Protein AF-R7SUS3-F1 (afdb_monomer)

Radius of gyration: 27.42 Å; Cα contacts (8 Å, |Δi|>4): 234; chains: 1; bounding box: 58×42×83 Å

pLDDT: mean 83.66, std 13.25, range [34.41, 97.25]

Solvent-accessible surface area (backbone atoms only — not comparable to full-atom values): 14579 Å² total; per-residue (Å²): 67,38,36,16,91,95,43,79,45,84,76,70,64,67,70,45,34,75,80,28,69,68,49,34,54,63,71,68,53,85,74,70,91,80,59,56,99,85,56,74,67,75,45,80,49,92,56,58,54,69,58,53,52,49,51,53,50,53,52,52,53,49,52,52,50,54,49,54,52,50,54,50,48,46,68,77,23,32,83,47,58,71,59,45,56,52,48,69,74,72,62,80,65,86,87,66,82,67,65,67,55,30,52,55,48,38,63,46,26,77,75,43,103,40,63,72,38,40,53,40,22,43,46,57,44,37,62,48,58,72,75,56,53,65,71,74,61,53,52,73,67,58,46,47,26,31,56,54,22,31,55,53,38,22,51,51,42,49,55,42,50,53,62,44,33,46,70,67,63,38,96,72,45,74,78,92,50,85,79,37,56,47,56,46,23,46,48,52,46,54,31,65,78,36,94,87,37,68,65,79,64,46,50,55,73,88,66,54,73,59,57,55,33,46,79,71,70,47,79,60,48,74,47,35,45,54,47,37,52,48,43,46,52,56,47,51,48,58,51,54,75,42,36,42,64,58,39,69,65,61,74,85,127

Sequence (253 aa):
MFVAEDTEFRVYKVPLSKHSAVFKDMFSLPQPAAASADEPPVVYLTERPKCFRYLLRQLISLEQLVRQVADYLASQYPTTYEAYAAITVEDHITGSDPSIHHIAVVNRATLSDTPSLLPSALFACCSIPPNRLVQEQLSLDDLTRVLVGRAELTKLDAEAAVAIFQPSSSPDCRKGRSPSCGELFLTAVTLLGSKIGLKLFGPSWELSWVDYANDRGLFFCPACEKMIARREDEKRKEIWKRLPSILGLEADG

Organism: Dichomitus squalens (strain LYAD-421) (NCBI:txid732165)

Secondary structure (DSSP, 8-state):
-EEETTEEE---HHHHHHH-HHHHHHHHSPPPTTS-TTSPPPEEESS-HHHHHHHHHHHHHHHHHHHHHHHHHHHHS-SSHHHHHHHHHH---TT--THHHHHHHHHHHHHTT-GGGHHHHHHHHTTS-HHHHHHTT--HHHHHHHHHHHHHHHHHHHHHHHHHT-S---TTPPTT-SS-HHHHHHHHHHHHTSTT------TT--S-HHHHHHHTT----HHHHHHHHHHHHHHHHHHHHTHHHHTT-S---

Foldseek 3Di:
DEDEDPDDDDDDLPLDLVPDVVSVVVVPDDDPPPDDPPDDDYHYDDDHPVVVVVVVVVSNVVVVVVVVVVVVLCQCQPLAPVSPVVCLVPPPPPDDPCQLVLLVCCVVCVVDPNVSSNLSSLLSNLQPDLVVNVVSDRDPLSNVLSVQLWVVLLVLLLVLQLQLLPQDAFPPFDPDDVVGLSVLSVVSNVLSVDPNNDPPSGSNPNDQPLVSSVVVVSDGDPRSSVSSNVSNSVSSNVVSVCSCVSSVVDDPD

Mean predicted aligned error: 9.98 Å

Structure (mmCIF, N/CA/C/O backbone):
data_AF-R7SUS3-F1
#
_entry.id   AF-R7SUS3-F1
#
loop_
_atom_site.group_PDB
_atom_site.id
_atom_site.type_symbol
_atom_site.label_atom_id
_atom_site.label_alt_id
_atom_site.label_comp_id
_atom_site.label_asym_id
_atom_site.label_entity_id
_atom_site.label_seq_id
_atom_site.pdbx_PDB_ins_code
_atom_site.Cartn_x
_atom_site.Cartn_y
_atom_site.Cartn_z
_atom_site.occupancy
_atom_site.B_iso_or_equiv
_atom_site.auth_seq_id
_atom_site.auth_comp_id
_atom_site.auth_asym_id
_atom_site.auth_atom_id
_atom_site.pdbx_PDB_model_num
ATOM 1 N N . MET A 1 1 ? -13.644 -6.041 44.194 1.00 85.25 1 MET A N 1
ATOM 2 C CA . MET A 1 1 ? -14.014 -7.432 44.512 1.00 85.25 1 MET A CA 1
ATOM 3 C C . MET A 1 1 ? -15.522 -7.533 44.427 1.00 85.25 1 MET A C 1
ATOM 5 O O . MET A 1 1 ? -16.181 -6.591 44.842 1.00 85.25 1 MET A O 1
ATOM 9 N N . PHE A 1 2 ? -16.059 -8.606 43.853 1.00 88.38 2 PHE A N 1
ATOM 10 C CA . PHE A 1 2 ? -17.500 -8.858 43.835 1.00 88.38 2 PHE A CA 1
ATOM 11 C C . PHE A 1 2 ? -17.818 -10.076 44.689 1.00 88.38 2 PHE A C 1
ATOM 13 O O . PHE A 1 2 ? -17.071 -11.049 44.634 1.00 88.38 2 PHE A O 1
ATOM 20 N N . VAL A 1 3 ? -18.908 -10.032 45.445 1.00 90.06 3 VAL A N 1
ATOM 21 C CA . VAL A 1 3 ? -19.358 -11.150 46.280 1.00 90.06 3 VAL A CA 1
ATOM 22 C C . VAL A 1 3 ? -20.791 -11.481 45.898 1.00 90.06 3 VAL A C 1
ATOM 24 O O . VAL A 1 3 ? -21.654 -10.608 45.938 1.00 90.06 3 VAL A O 1
ATOM 27 N N . ALA A 1 4 ? -21.035 -12.726 45.503 1.00 91.88 4 ALA A N 1
ATOM 28 C CA . ALA A 1 4 ? -22.369 -13.258 45.260 1.00 91.88 4 ALA A CA 1
ATOM 29 C C . ALA A 1 4 ? -22.538 -14.492 46.145 1.00 91.88 4 ALA A C 1
ATOM 31 O O . ALA A 1 4 ? -21.762 -15.435 46.005 1.00 91.88 4 ALA A O 1
ATOM 32 N N . GLU A 1 5 ? -23.526 -14.482 47.040 1.00 90.88 5 GLU A N 1
ATOM 33 C 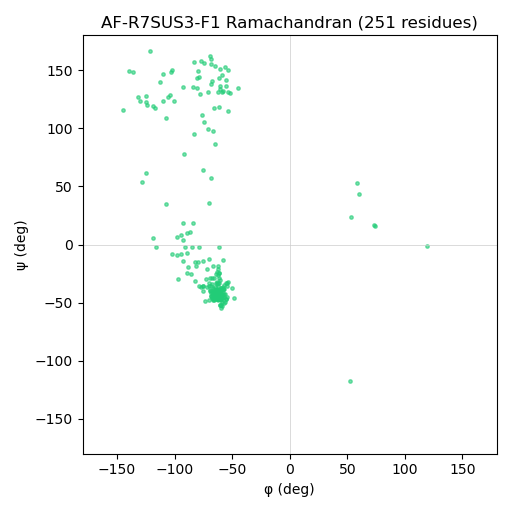CA . GLU A 1 5 ? -23.727 -15.549 48.033 1.00 90.88 5 GLU A CA 1
ATOM 34 C C . GLU A 1 5 ? -22.428 -15.835 48.824 1.00 90.88 5 GLU A C 1
ATOM 36 O O . GLU A 1 5 ? -21.923 -14.948 49.511 1.00 90.88 5 GLU A O 1
ATOM 41 N N . ASP A 1 6 ? -21.875 -17.043 48.715 1.00 89.94 6 ASP A N 1
ATOM 42 C CA . ASP A 1 6 ? -20.636 -17.509 49.352 1.00 89.94 6 ASP A CA 1
ATOM 43 C C . ASP A 1 6 ? -19.408 -17.449 48.420 1.00 89.94 6 ASP A C 1
ATOM 45 O O . ASP A 1 6 ? -18.327 -17.931 48.760 1.00 89.94 6 ASP A O 1
ATOM 49 N N . THR A 1 7 ? -19.565 -16.879 47.222 1.00 91.38 7 THR A N 1
ATOM 50 C CA . THR A 1 7 ? -18.539 -16.879 46.179 1.00 91.38 7 THR A CA 1
ATOM 51 C C . THR A 1 7 ? -17.951 -15.486 45.964 1.00 91.38 7 THR A C 1
ATOM 53 O O . THR A 1 7 ? -18.643 -14.537 45.586 1.00 91.38 7 THR A O 1
ATOM 56 N N . GLU A 1 8 ? -16.629 -15.388 46.098 1.00 92.19 8 GLU A N 1
ATOM 57 C CA . GLU A 1 8 ? -15.866 -14.182 45.777 1.00 92.19 8 GLU A CA 1
ATOM 58 C C . GLU A 1 8 ? -15.333 -14.199 44.336 1.00 92.19 8 GLU A C 1
ATOM 60 O O . GLU A 1 8 ? -14.748 -15.176 43.863 1.00 92.19 8 GLU A O 1
ATOM 65 N N . PHE A 1 9 ? -15.462 -13.068 43.643 1.00 89.69 9 PHE A N 1
ATOM 66 C CA . PHE A 1 9 ? -14.903 -12.829 42.317 1.00 89.69 9 PHE A CA 1
ATOM 67 C C . PHE A 1 9 ? -13.914 -11.662 42.358 1.00 89.69 9 PHE A C 1
ATOM 69 O O . PHE A 1 9 ? -14.257 -10.505 42.641 1.00 89.69 9 PHE A O 1
ATOM 76 N N . ARG A 1 10 ? -12.664 -11.957 42.001 1.00 88.56 10 ARG A N 1
ATOM 77 C CA . ARG A 1 10 ? -11.618 -10.956 41.775 1.00 88.56 10 ARG A CA 1
ATOM 78 C C . ARG A 1 10 ? -11.473 -10.738 40.277 1.00 88.56 10 ARG A C 1
ATOM 80 O O . ARG A 1 10 ? -11.256 -11.685 39.528 1.00 88.56 10 ARG A O 1
ATOM 87 N N . VAL A 1 11 ? -11.632 -9.494 39.843 1.00 85.44 11 VAL A N 1
ATOM 88 C CA . VAL A 1 11 ? -11.653 -9.126 38.425 1.00 85.44 11 VAL A CA 1
ATOM 89 C C . VAL A 1 11 ? -10.817 -7.879 38.184 1.00 85.44 11 VAL A C 1
ATOM 91 O O . VAL A 1 11 ? -10.734 -6.998 39.043 1.00 85.44 11 VAL A O 1
ATOM 94 N N . TYR A 1 12 ? -10.221 -7.792 36.999 1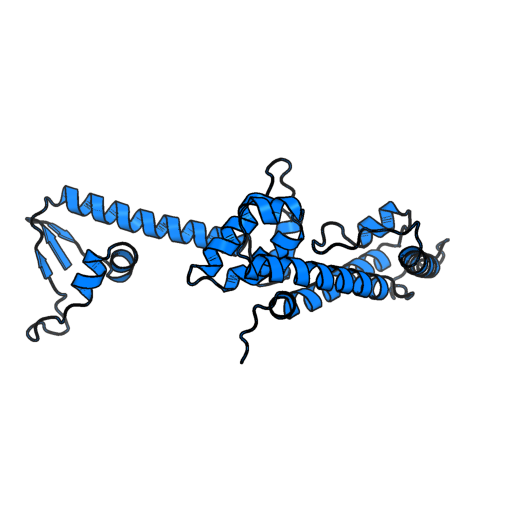.00 83.06 12 TYR A N 1
ATOM 95 C CA . TYR A 1 12 ? -9.529 -6.589 36.553 1.00 83.06 12 TYR A CA 1
ATOM 96 C C . TYR A 1 12 ? -10.551 -5.548 36.086 1.00 83.06 12 TYR A C 1
ATOM 98 O O . TYR A 1 12 ? -11.422 -5.851 35.272 1.00 83.06 12 TYR A O 1
ATOM 106 N N . LYS A 1 13 ? -10.438 -4.312 36.589 1.00 82.56 13 LYS A N 1
ATOM 107 C CA . LYS A 1 13 ? -11.382 -3.221 36.283 1.00 82.56 13 LYS A CA 1
ATOM 108 C C . LYS A 1 13 ? -11.418 -2.876 34.789 1.00 82.56 13 LYS A C 1
ATOM 110 O O . LYS A 1 13 ? -12.493 -2.736 34.218 1.00 82.56 13 LYS A O 1
ATOM 115 N N . VAL A 1 14 ? -10.242 -2.777 34.162 1.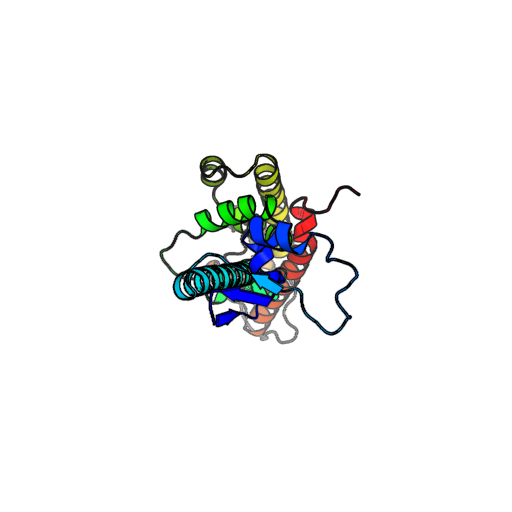00 82.38 14 VAL A N 1
ATOM 116 C CA . VAL A 1 14 ? -10.072 -2.272 32.786 1.00 82.38 14 VAL A CA 1
ATOM 117 C C . VAL A 1 14 ? -10.866 -3.080 31.739 1.00 82.38 14 VAL A C 1
ATOM 119 O O . VAL A 1 14 ? -11.653 -2.456 31.029 1.00 82.38 14 VAL A O 1
ATOM 122 N N . PRO A 1 15 ? -10.750 -4.423 31.659 1.00 80.75 15 PRO A N 1
ATOM 123 C CA . PRO A 1 15 ? -11.582 -5.264 30.785 1.00 80.75 15 PRO A CA 1
ATOM 124 C C . PRO A 1 15 ? -13.086 -4.989 30.859 1.00 80.75 15 PRO A C 1
ATOM 126 O O . PRO A 1 15 ? -13.773 -4.860 29.848 1.00 80.75 15 PRO A O 1
ATOM 129 N N . LEU A 1 16 ? -13.604 -4.872 32.083 1.00 84.56 16 LEU A N 1
ATOM 130 C CA . LEU A 1 16 ? -15.034 -4.753 32.351 1.00 84.56 16 LEU A CA 1
ATOM 131 C C . LEU A 1 16 ? -15.561 -3.356 32.011 1.00 84.56 16 LEU A C 1
ATOM 133 O O . LEU A 1 16 ? -16.633 -3.239 31.423 1.00 84.56 16 LEU A O 1
ATOM 137 N N . SER A 1 17 ? -14.797 -2.304 32.319 1.00 87.44 17 SER A N 1
ATOM 138 C CA . SER A 1 17 ? -15.157 -0.924 31.967 1.00 87.44 17 SER A CA 1
ATOM 139 C C . SER A 1 17 ? -15.180 -0.658 30.467 1.00 87.44 17 SER A C 1
ATOM 141 O O . SER A 1 17 ? -15.920 0.216 30.025 1.00 87.44 17 SER A O 1
ATOM 143 N N . LYS A 1 18 ? -14.369 -1.374 29.677 1.00 83.50 18 LYS A N 1
ATOM 144 C CA . LYS A 1 18 ? -14.315 -1.180 28.221 1.00 83.50 18 LYS A CA 1
ATOM 145 C C . LYS A 1 18 ? -15.602 -1.600 27.515 1.00 83.50 18 LYS A C 1
ATOM 147 O O . LYS A 1 18 ? -15.975 -0.980 26.526 1.00 83.50 18 LYS A O 1
ATOM 152 N N . HIS A 1 19 ? -16.273 -2.634 28.020 1.00 84.00 19 HIS A N 1
ATOM 153 C CA . HIS A 1 19 ? -17.401 -3.269 27.331 1.00 84.00 19 HIS A CA 1
ATOM 154 C C . HIS A 1 19 ? -18.724 -3.197 28.106 1.00 84.00 19 HIS A C 1
ATOM 156 O O . HIS A 1 19 ? -19.721 -3.769 27.674 1.00 84.00 19 HIS A O 1
ATOM 162 N N . SER A 1 20 ? -18.761 -2.494 29.241 1.00 88.06 20 SER A N 1
ATOM 163 C CA . SER A 1 20 ? -19.977 -2.294 30.030 1.00 88.06 20 SER A CA 1
ATOM 164 C C . SER A 1 20 ? -19.995 -0.908 30.662 1.00 88.06 20 SER A C 1
ATOM 166 O O . SER A 1 20 ? -19.186 -0.603 31.541 1.00 88.06 20 SER A O 1
ATOM 168 N N . ALA A 1 21 ? -20.964 -0.087 30.246 1.00 86.44 21 ALA A N 1
ATOM 169 C CA . ALA A 1 21 ? -21.210 1.225 30.840 1.00 86.44 21 ALA A CA 1
ATOM 170 C C . ALA A 1 21 ? -21.492 1.116 32.348 1.00 86.44 21 ALA A C 1
ATOM 172 O O . ALA A 1 21 ? -20.947 1.884 33.125 1.00 86.44 21 ALA A O 1
ATOM 173 N N . VAL A 1 22 ? -22.215 0.076 32.781 1.00 88.31 22 VAL A N 1
ATOM 174 C CA . VAL A 1 22 ? -22.503 -0.169 34.204 1.00 88.31 22 VAL A CA 1
ATOM 175 C C . VAL A 1 22 ? -21.215 -0.349 35.011 1.00 88.31 22 VAL A C 1
ATOM 177 O O . VAL A 1 22 ? -21.045 0.281 36.051 1.00 88.31 22 VAL A O 1
ATOM 180 N N . PHE A 1 23 ? -20.277 -1.176 34.532 1.00 88.75 23 PHE A N 1
ATOM 181 C CA . PHE A 1 23 ? -18.994 -1.362 35.220 1.00 88.75 23 PHE A CA 1
ATOM 182 C C . PHE A 1 23 ? -18.104 -0.119 35.124 1.00 88.75 23 PHE A C 1
ATOM 184 O O . PHE A 1 23 ? -17.395 0.193 36.079 1.00 88.75 23 PHE A O 1
ATOM 191 N N . LYS A 1 24 ? -18.137 0.602 33.997 1.00 88.00 24 LYS A N 1
ATOM 192 C CA . LYS A 1 24 ? -17.421 1.873 33.823 1.00 88.00 24 LYS A CA 1
ATOM 193 C C . LYS A 1 24 ? -17.876 2.908 34.851 1.00 88.00 24 LYS A C 1
ATOM 195 O O . LYS A 1 24 ? -17.039 3.437 35.580 1.00 88.00 24 LYS A O 1
ATOM 200 N N . ASP A 1 25 ? -19.181 3.121 34.954 1.00 88.12 25 ASP A N 1
ATOM 201 C CA . ASP A 1 25 ? -19.774 4.103 35.855 1.00 88.12 25 ASP A CA 1
ATOM 202 C C . ASP A 1 25 ? -19.540 3.691 37.308 1.00 88.12 25 ASP A C 1
ATOM 204 O O . ASP A 1 25 ? -18.998 4.469 38.090 1.00 88.12 25 ASP A O 1
ATOM 208 N N . MET A 1 26 ? -19.810 2.430 37.655 1.00 86.69 26 MET A N 1
ATOM 209 C CA . MET A 1 26 ? -19.620 1.920 39.013 1.00 86.69 26 MET A CA 1
ATOM 210 C C . MET A 1 26 ? -18.167 2.025 39.502 1.00 86.69 26 MET A C 1
ATOM 212 O O . MET A 1 26 ? -17.942 2.319 40.674 1.00 86.69 26 MET A O 1
ATOM 216 N N . PHE A 1 27 ? -17.165 1.812 38.640 1.00 85.00 27 PHE A N 1
ATOM 217 C CA . PHE A 1 27 ? -15.757 1.974 39.031 1.00 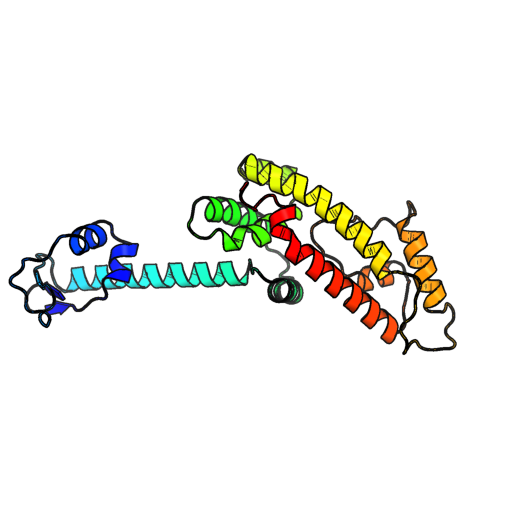85.00 27 PHE A CA 1
ATOM 218 C C . PHE A 1 27 ? -15.276 3.430 39.050 1.00 85.00 27 PHE A C 1
ATOM 220 O O . PHE A 1 27 ? -14.216 3.686 39.623 1.00 85.00 27 PHE A O 1
ATOM 227 N N . SER A 1 28 ? -16.021 4.357 38.439 1.00 83.94 28 SER A N 1
ATOM 228 C CA . SER A 1 28 ? -15.724 5.796 38.455 1.00 83.94 28 SER A CA 1
ATOM 229 C C . SER A 1 28 ? -16.211 6.507 39.724 1.00 83.94 28 SER A C 1
ATOM 231 O O . SER A 1 28 ? -15.769 7.619 40.010 1.00 83.94 28 SER A O 1
ATOM 233 N N . LEU A 1 29 ? -17.093 5.867 40.503 1.00 81.50 29 LEU A N 1
ATOM 234 C CA . LEU A 1 29 ? -17.633 6.437 41.734 1.00 81.50 29 LEU A CA 1
ATOM 235 C C . LEU A 1 29 ? -16.551 6.544 42.830 1.00 81.50 29 LEU A C 1
ATOM 237 O O . LEU A 1 29 ? -15.780 5.595 43.023 1.00 81.50 29 LEU A O 1
ATOM 241 N N . PRO A 1 30 ? -16.500 7.660 43.587 1.00 71.50 30 PRO A N 1
ATOM 242 C CA . PRO A 1 30 ? -15.586 7.814 44.714 1.00 71.50 30 PRO A CA 1
ATOM 243 C C . PRO A 1 30 ? -15.823 6.720 45.754 1.00 71.50 30 PRO A C 1
ATOM 245 O O . PRO A 1 30 ? -16.958 6.479 46.166 1.00 71.50 30 PRO A O 1
ATOM 248 N N . GLN A 1 31 ? -14.753 6.064 46.200 1.00 68.25 31 GLN A N 1
ATOM 249 C CA . GLN A 1 31 ? -14.862 5.080 47.275 1.00 68.25 31 GLN A CA 1
ATOM 250 C C . GLN A 1 31 ? -14.917 5.780 48.636 1.00 68.25 31 GLN A C 1
ATOM 252 O O . GLN A 1 31 ? -14.253 6.804 48.820 1.00 68.25 31 GLN A O 1
ATOM 257 N N . PRO A 1 32 ? -15.701 5.258 49.596 1.00 64.81 32 PRO A N 1
ATOM 258 C CA . PRO A 1 32 ? -15.795 5.842 50.926 1.00 64.81 32 PRO A CA 1
ATOM 259 C C . PRO A 1 32 ? -14.423 5.850 51.618 1.00 64.81 32 PRO A C 1
ATOM 261 O O . PRO A 1 32 ? -13.703 4.854 51.604 1.00 64.81 32 PRO A O 1
ATOM 264 N N . ALA A 1 33 ? -14.090 6.974 52.261 1.00 57.91 33 ALA A N 1
ATOM 265 C CA . ALA A 1 33 ? -12.775 7.288 52.840 1.00 57.91 33 ALA A CA 1
ATOM 266 C C . ALA A 1 33 ? -12.282 6.336 53.957 1.00 57.91 33 ALA A C 1
ATOM 268 O O . ALA A 1 33 ? -11.184 6.515 54.472 1.00 57.91 33 ALA A O 1
ATOM 269 N N . ALA A 1 34 ? -13.090 5.345 54.345 1.00 53.84 34 ALA A N 1
ATOM 270 C CA . ALA A 1 34 ? -12.791 4.377 55.397 1.00 53.84 34 ALA A CA 1
ATOM 271 C C . ALA A 1 34 ? -12.053 3.118 54.901 1.00 53.84 34 ALA A C 1
ATOM 273 O O . ALA A 1 34 ? -11.639 2.303 55.722 1.00 53.84 34 ALA A O 1
ATOM 274 N N . ALA A 1 35 ? -11.881 2.938 53.587 1.00 54.41 35 ALA A N 1
ATOM 275 C CA . ALA A 1 35 ? -11.100 1.825 53.059 1.00 54.41 35 ALA A CA 1
ATOM 276 C C . ALA A 1 35 ? -9.603 2.124 53.230 1.00 54.41 35 ALA A C 1
ATOM 278 O O . ALA A 1 35 ? -9.059 3.033 52.600 1.00 54.41 35 ALA A O 1
ATOM 279 N N . SER A 1 36 ? -8.937 1.374 54.108 1.00 52.84 36 SER A N 1
ATOM 280 C CA . SER A 1 36 ? -7.474 1.354 54.167 1.00 52.84 36 SER A CA 1
ATOM 281 C C . SER A 1 36 ? -6.899 1.028 52.779 1.00 52.84 36 SER A C 1
ATOM 283 O O . SER A 1 36 ? -7.530 0.321 51.993 1.00 52.84 36 SER A O 1
ATOM 285 N N . ALA A 1 37 ? -5.705 1.536 52.458 1.00 57.38 37 ALA A N 1
ATOM 286 C CA . ALA A 1 37 ? -5.093 1.378 51.132 1.00 57.38 37 ALA A CA 1
ATOM 287 C C . ALA A 1 37 ? -4.890 -0.093 50.687 1.00 57.38 37 ALA A C 1
ATOM 289 O O . ALA A 1 37 ? -4.653 -0.332 49.504 1.00 57.38 37 ALA A O 1
ATOM 290 N N . ASP A 1 38 ? -5.017 -1.052 51.611 1.00 57.50 38 ASP A N 1
ATOM 291 C CA . ASP A 1 38 ? -4.834 -2.491 51.390 1.00 57.50 38 ASP A CA 1
ATOM 292 C C . ASP A 1 38 ? -6.138 -3.280 51.163 1.00 57.50 38 ASP A C 1
ATOM 294 O O . ASP A 1 38 ? -6.076 -4.449 50.773 1.00 57.50 38 ASP A O 1
ATOM 298 N N . GLU A 1 39 ? -7.323 -2.687 51.361 1.00 64.38 39 GLU A N 1
ATOM 299 C CA . GLU A 1 39 ? -8.588 -3.425 51.268 1.00 64.38 39 GLU A CA 1
ATOM 300 C C . GLU A 1 39 ? -9.367 -3.053 49.991 1.00 64.38 39 GLU A C 1
ATOM 302 O O . GLU A 1 39 ? -9.872 -1.934 49.857 1.00 64.38 39 GLU A O 1
ATOM 307 N N . PRO A 1 40 ? -9.457 -3.956 48.991 1.00 67.69 40 PRO A N 1
ATOM 308 C CA . PRO A 1 40 ? -10.107 -3.633 47.732 1.00 67.69 40 PRO A CA 1
ATOM 309 C C . PRO A 1 40 ? -11.617 -3.441 47.942 1.00 67.69 40 PRO A C 1
ATOM 311 O O . PRO A 1 40 ? -12.245 -4.244 48.631 1.00 67.69 40 PRO A O 1
ATOM 314 N N . PRO A 1 41 ? -12.246 -2.463 47.266 1.00 73.31 41 PRO A N 1
ATOM 315 C CA . PRO A 1 41 ? -13.686 -2.214 47.368 1.00 73.31 41 PRO A CA 1
ATOM 316 C C . PRO A 1 41 ? -14.488 -3.487 47.086 1.00 73.31 41 PRO A C 1
ATOM 318 O O . PRO A 1 41 ? -14.253 -4.166 46.075 1.00 73.31 41 PRO A O 1
ATOM 321 N N . VAL A 1 42 ? -15.448 -3.793 47.957 1.00 82.88 42 VAL A N 1
ATOM 322 C CA . VAL A 1 42 ? -16.320 -4.967 47.848 1.00 82.88 42 VAL A CA 1
ATOM 323 C C . VAL A 1 42 ? -17.696 -4.545 47.354 1.00 82.88 42 VAL A C 1
ATOM 325 O O . VAL A 1 42 ? -18.307 -3.636 47.907 1.00 82.88 42 VAL A O 1
ATOM 328 N N . VAL A 1 43 ? -18.183 -5.207 46.308 1.00 85.31 43 VAL A N 1
ATOM 329 C CA . VAL A 1 43 ? -19.522 -5.004 45.747 1.00 85.31 43 VAL A CA 1
ATOM 330 C C . VAL A 1 43 ? -20.308 -6.299 45.905 1.00 85.31 43 VAL A C 1
ATOM 332 O O . VAL A 1 43 ? -19.929 -7.326 45.339 1.00 85.31 43 VAL A O 1
ATOM 335 N N . TYR A 1 44 ? -21.391 -6.256 46.674 1.00 87.44 44 TYR A N 1
ATOM 336 C CA . TYR A 1 44 ? -22.288 -7.396 46.847 1.00 87.44 44 TYR A CA 1
ATOM 337 C C . TYR A 1 44 ? -23.306 -7.450 45.709 1.00 87.44 44 TYR A C 1
ATOM 339 O O . TYR A 1 44 ? -23.875 -6.430 45.324 1.00 87.44 44 TYR A O 1
ATOM 347 N N . LEU A 1 45 ? -23.514 -8.645 45.169 1.00 87.69 45 LEU A N 1
ATOM 348 C CA . LEU A 1 45 ? -24.393 -8.919 44.040 1.00 87.69 45 LEU A CA 1
ATOM 349 C C . LEU A 1 45 ? -25.619 -9.701 44.504 1.00 87.69 45 LEU A C 1
ATOM 351 O O . LEU A 1 45 ? -25.535 -10.530 45.410 1.00 87.69 45 LEU A O 1
ATOM 355 N N . THR A 1 46 ? -26.753 -9.448 43.856 1.00 88.62 46 THR A N 1
ATOM 356 C CA . THR A 1 46 ? -28.016 -10.159 44.136 1.00 88.62 46 THR A CA 1
ATOM 357 C C . THR A 1 46 ? -28.203 -11.383 43.237 1.00 88.62 46 THR A C 1
ATOM 359 O O . THR A 1 46 ? -29.051 -12.238 43.480 1.00 88.62 46 THR A O 1
ATOM 362 N N . GLU A 1 47 ? -27.401 -11.477 42.180 1.00 85.38 47 GLU A N 1
ATOM 363 C CA . GLU A 1 47 ? -27.413 -12.535 41.190 1.00 85.38 47 GLU A CA 1
ATOM 364 C C . GLU A 1 47 ? -26.706 -13.792 41.703 1.00 85.38 47 GLU A C 1
ATOM 366 O O . GLU A 1 47 ? -25.654 -13.722 42.334 1.00 85.38 47 GLU A O 1
ATOM 371 N N . ARG A 1 48 ? -27.215 -14.971 41.321 1.00 93.62 48 ARG A N 1
ATOM 372 C CA . ARG A 1 48 ? -26.552 -16.253 41.608 1.00 93.62 48 ARG A CA 1
ATOM 373 C C . ARG A 1 48 ? -25.111 -16.267 41.067 1.00 93.62 48 ARG A C 1
ATOM 375 O O . ARG A 1 48 ? -24.911 -15.871 39.908 1.00 93.62 48 ARG A O 1
ATOM 382 N N . PRO A 1 49 ? -24.134 -16.865 41.782 1.00 92.88 49 PRO A N 1
ATOM 383 C CA . PRO A 1 49 ? -22.731 -16.936 41.355 1.00 92.88 49 PRO A CA 1
ATOM 384 C C . PRO A 1 49 ? -22.539 -17.451 39.922 1.00 92.88 49 PRO A C 1
ATOM 386 O O . PRO A 1 49 ? -21.701 -16.960 39.164 1.00 92.88 49 PRO A O 1
ATOM 389 N N . LYS A 1 50 ? -23.362 -18.422 39.504 1.00 92.25 50 LYS A N 1
ATOM 390 C CA . LYS A 1 50 ? -23.329 -18.994 38.150 1.00 92.25 50 LYS A CA 1
ATOM 391 C C . LYS A 1 50 ? -23.664 -17.967 37.060 1.00 92.25 50 LYS A C 1
ATOM 393 O O . LYS A 1 50 ? -23.022 -17.981 36.010 1.00 92.25 50 LYS A O 1
ATOM 398 N N . CYS A 1 51 ? -24.642 -17.092 37.300 1.00 91.38 51 CYS A N 1
ATOM 399 C CA . CYS A 1 51 ? -25.044 -16.053 36.351 1.00 91.38 51 CYS A CA 1
ATOM 400 C C . CYS A 1 51 ? -23.929 -15.019 36.186 1.00 91.38 51 CYS A C 1
ATOM 402 O O . CYS A 1 51 ? -23.538 -14.707 35.061 1.00 91.38 51 CYS A O 1
ATOM 404 N N . PHE A 1 52 ? -23.351 -14.565 37.302 1.00 91.56 52 PHE A N 1
ATOM 405 C CA . PHE A 1 52 ? -22.251 -13.606 37.272 1.00 91.56 52 PHE A CA 1
ATOM 406 C C . PHE A 1 52 ? -20.996 -14.189 36.608 1.00 91.56 52 PHE A C 1
ATOM 408 O O . PHE A 1 52 ? -20.377 -13.543 35.765 1.00 91.56 52 PHE A O 1
ATOM 415 N N . ARG A 1 53 ? -20.669 -15.462 36.873 1.00 92.19 53 ARG A N 1
ATOM 416 C CA . ARG A 1 53 ? -19.564 -16.159 36.193 1.00 92.19 53 ARG A CA 1
ATOM 417 C C . ARG A 1 53 ? -19.762 -16.236 34.677 1.00 92.19 53 ARG A C 1
ATOM 419 O O . ARG A 1 53 ? -18.787 -16.112 33.937 1.00 92.19 53 ARG A O 1
ATOM 426 N N . TYR A 1 54 ? -20.991 -16.464 34.209 1.00 91.25 54 TYR A N 1
ATOM 427 C CA . TYR A 1 54 ? -21.297 -16.462 32.777 1.00 91.25 54 TYR A CA 1
ATOM 428 C C . TYR A 1 54 ? -21.100 -15.069 32.173 1.00 91.25 54 TYR A C 1
ATOM 430 O O . TYR A 1 54 ? -20.405 -14.950 31.169 1.00 91.25 54 TYR A O 1
ATOM 438 N N . LEU A 1 55 ? -21.621 -14.025 32.825 1.00 89.06 55 LEU A N 1
ATOM 439 C CA . LEU A 1 55 ? -21.435 -12.638 32.396 1.00 89.06 55 LEU A CA 1
ATOM 440 C C . LEU A 1 55 ? -19.949 -12.271 32.279 1.00 89.06 55 LEU A C 1
ATOM 442 O O . LEU A 1 55 ? -19.520 -11.777 31.240 1.00 89.06 55 LEU A O 1
ATOM 446 N N . LEU A 1 56 ? -19.150 -12.567 33.311 1.00 89.88 56 LEU A N 1
ATOM 447 C CA . LEU A 1 56 ? -17.709 -12.302 33.297 1.00 89.88 56 LEU A CA 1
ATOM 448 C C . LEU A 1 56 ? -17.005 -13.029 32.146 1.00 89.88 56 LEU A C 1
ATOM 450 O O . LEU A 1 56 ? -16.183 -12.428 31.461 1.00 89.88 56 LEU A O 1
ATOM 454 N N . ARG A 1 57 ? -17.341 -14.304 31.903 1.00 89.12 57 ARG A N 1
ATOM 455 C CA . ARG A 1 57 ? -16.785 -15.062 30.772 1.00 89.12 57 ARG A CA 1
ATOM 456 C C . ARG A 1 57 ? -17.123 -14.410 29.437 1.00 89.12 57 ARG A C 1
ATOM 458 O O . ARG A 1 57 ? -16.223 -14.250 28.628 1.00 89.12 57 ARG A O 1
ATOM 465 N N . GLN A 1 58 ? -18.374 -14.002 29.233 1.00 87.88 58 GLN A N 1
ATOM 466 C CA . GLN A 1 58 ? -18.793 -13.350 27.989 1.00 87.88 58 GLN A CA 1
ATOM 467 C C . GLN A 1 58 ? -18.053 -12.027 27.760 1.00 87.88 58 GLN A C 1
ATOM 469 O O . GLN A 1 58 ? -17.550 -11.795 26.667 1.00 87.88 58 GLN A O 1
ATOM 474 N N . LEU A 1 59 ? -17.917 -11.190 28.795 1.00 87.19 59 LEU A N 1
ATOM 475 C CA . LEU A 1 59 ? -17.205 -9.912 28.685 1.00 87.19 59 LEU A CA 1
ATOM 476 C C . LEU A 1 59 ? -15.705 -10.098 28.408 1.00 87.19 59 LEU A C 1
ATOM 478 O O . LEU A 1 59 ? -15.146 -9.384 27.579 1.00 87.19 59 LEU A O 1
ATOM 482 N N . ILE A 1 60 ? -15.060 -11.077 29.051 1.00 85.94 60 ILE A N 1
ATOM 483 C CA . ILE A 1 60 ? -13.641 -11.388 28.813 1.00 85.94 60 ILE A CA 1
ATOM 484 C C . ILE A 1 60 ? -13.437 -11.969 27.407 1.00 85.94 60 ILE A C 1
ATOM 486 O O . ILE A 1 60 ? -12.513 -11.561 26.706 1.00 85.94 60 ILE A O 1
ATOM 490 N N . SER A 1 61 ? -14.294 -12.898 26.974 1.00 87.25 61 SER A N 1
ATOM 491 C CA . SER A 1 61 ? -14.229 -13.475 25.626 1.00 87.25 61 SER A CA 1
ATOM 492 C C . SER A 1 61 ? -14.462 -12.424 24.541 1.00 87.25 61 SER A C 1
ATOM 494 O O . SER A 1 61 ? -13.779 -12.449 23.520 1.00 87.25 61 SER A O 1
ATOM 496 N N . LEU A 1 62 ? -15.370 -11.470 24.770 1.00 85.88 62 LEU A N 1
ATOM 497 C CA . LEU A 1 62 ? -15.583 -10.350 23.857 1.00 85.88 62 LEU A CA 1
ATOM 498 C C . LEU A 1 62 ? -14.330 -9.473 23.740 1.00 85.88 62 LEU A C 1
ATOM 500 O O . LEU A 1 62 ? -13.933 -9.141 22.628 1.00 85.88 62 LEU A O 1
ATOM 504 N N . GLU A 1 63 ? -13.673 -9.138 24.855 1.00 84.56 63 GLU A N 1
ATOM 505 C CA . GLU A 1 63 ? -12.430 -8.355 24.814 1.00 84.56 63 GLU A CA 1
ATOM 506 C C . GLU A 1 63 ? -11.322 -9.087 24.043 1.00 84.56 63 GLU A C 1
ATOM 508 O O . GLU A 1 63 ? -10.604 -8.475 23.252 1.00 84.56 63 GLU A O 1
ATOM 513 N N . GLN A 1 64 ? -11.190 -10.401 24.242 1.00 85.62 64 GLN A N 1
ATOM 514 C CA . GLN A 1 64 ? -10.226 -11.219 23.505 1.00 85.62 64 GLN A CA 1
ATOM 515 C C . GLN A 1 64 ? -10.508 -11.207 22.002 1.00 85.62 64 GLN A C 1
ATOM 517 O O . GLN A 1 64 ? -9.582 -11.007 21.220 1.00 85.62 64 GLN A O 1
ATOM 522 N N . LEU A 1 65 ? -11.773 -11.361 21.603 1.00 84.56 65 LEU A N 1
ATOM 523 C CA . LEU A 1 65 ? -12.169 -11.317 20.198 1.00 84.56 65 LEU A CA 1
ATOM 524 C C . LEU A 1 65 ? -11.884 -9.945 19.573 1.00 84.56 65 LEU A C 1
ATOM 526 O O . LEU A 1 65 ? -11.328 -9.873 18.482 1.00 84.56 65 LEU A O 1
ATOM 530 N N . VAL A 1 66 ? -12.211 -8.855 20.273 1.00 83.00 66 VAL A N 1
ATOM 531 C CA . VAL A 1 66 ? -11.924 -7.489 19.803 1.00 83.00 66 VAL A CA 1
ATOM 532 C C . VAL A 1 66 ? -10.423 -7.285 19.597 1.00 83.00 66 VAL A C 1
ATOM 534 O O . VAL A 1 66 ? -10.025 -6.726 18.578 1.00 83.00 66 VAL A O 1
ATOM 537 N N . ARG A 1 67 ? -9.583 -7.770 20.522 1.00 83.00 67 ARG A N 1
ATOM 538 C CA . ARG A 1 67 ? -8.120 -7.708 20.372 1.00 83.00 67 ARG A CA 1
ATOM 539 C C . ARG A 1 67 ? -7.634 -8.523 19.177 1.00 83.00 67 ARG A C 1
ATOM 541 O O . ARG A 1 67 ? -6.879 -7.996 18.379 1.00 83.00 67 ARG A O 1
ATOM 548 N N . GLN A 1 68 ? -8.117 -9.753 19.009 1.00 82.25 68 GLN A N 1
ATOM 549 C CA . GLN A 1 68 ? -7.750 -10.599 17.867 1.00 82.25 68 GLN A CA 1
ATOM 550 C C . GLN A 1 68 ? -8.100 -9.949 16.526 1.00 82.25 68 GLN A C 1
ATOM 552 O O . GLN A 1 68 ? -7.296 -9.981 15.600 1.00 82.25 68 GLN A O 1
ATOM 557 N N . VAL A 1 69 ? -9.281 -9.334 16.424 1.00 82.31 69 VAL A N 1
ATOM 558 C CA . VAL A 1 69 ? -9.683 -8.604 15.215 1.00 82.31 69 VAL A CA 1
ATOM 559 C C . VAL A 1 69 ? -8.805 -7.372 15.005 1.00 82.31 69 VAL A C 1
ATOM 561 O O . VAL A 1 69 ? -8.399 -7.115 13.878 1.00 82.31 69 VAL A O 1
ATOM 564 N N . ALA A 1 70 ? -8.482 -6.625 16.062 1.00 81.50 70 ALA A N 1
ATOM 565 C CA . ALA A 1 70 ? -7.591 -5.471 15.960 1.00 81.50 70 ALA A CA 1
ATOM 566 C C . ALA A 1 70 ? -6.176 -5.872 15.510 1.00 81.50 70 ALA A C 1
ATOM 568 O O . ALA A 1 70 ? -5.630 -5.237 14.613 1.00 81.50 70 ALA A O 1
ATOM 569 N N . ASP A 1 71 ? -5.619 -6.946 16.073 1.00 82.94 71 ASP A N 1
ATOM 570 C CA . ASP A 1 71 ? -4.306 -7.482 15.702 1.00 82.94 71 ASP A CA 1
ATOM 571 C C . ASP A 1 71 ? -4.300 -7.970 14.245 1.00 82.94 71 ASP A C 1
ATOM 573 O O . ASP A 1 71 ? -3.359 -7.695 13.502 1.00 82.94 71 ASP A O 1
ATOM 577 N N . TYR A 1 72 ? -5.379 -8.632 13.810 1.00 84.00 72 TYR A N 1
ATOM 578 C CA . TYR A 1 72 ? -5.564 -9.033 12.416 1.00 84.00 72 TYR A CA 1
ATOM 579 C C . TYR A 1 72 ? -5.657 -7.823 11.477 1.00 84.00 72 TYR A C 1
ATOM 581 O O . TYR A 1 72 ? -4.997 -7.780 10.447 1.00 84.00 72 TYR A O 1
ATOM 589 N N . LEU A 1 73 ? -6.436 -6.796 11.822 1.00 83.56 73 LEU A N 1
ATOM 590 C CA . LEU A 1 73 ? -6.508 -5.584 11.004 1.00 83.56 73 LEU A CA 1
ATOM 591 C C . LEU A 1 73 ? -5.155 -4.864 10.952 1.00 83.56 73 LEU A C 1
ATOM 593 O O . LEU A 1 73 ? -4.748 -4.419 9.886 1.00 83.56 73 LEU A O 1
ATOM 597 N N . ALA A 1 74 ? -4.423 -4.787 12.061 1.00 84.19 74 ALA A N 1
ATOM 598 C CA . ALA A 1 74 ? -3.093 -4.188 12.082 1.00 84.19 74 ALA A CA 1
ATOM 599 C C . ALA A 1 74 ? -2.080 -4.968 11.225 1.00 84.19 74 ALA A C 1
ATOM 601 O O . ALA A 1 74 ? -1.200 -4.352 10.624 1.00 84.19 74 ALA A O 1
ATOM 602 N N . SER A 1 75 ? -2.209 -6.298 11.138 1.00 84.50 75 SER A N 1
ATOM 603 C CA . SER A 1 75 ? -1.358 -7.107 10.262 1.00 84.50 75 SER A CA 1
ATOM 604 C C . SER A 1 75 ? -1.705 -6.942 8.783 1.00 84.50 75 SER A C 1
ATOM 606 O O . SER A 1 75 ? -0.806 -7.028 7.959 1.00 84.50 75 SER A O 1
ATOM 608 N N . GLN A 1 76 ? -2.968 -6.664 8.449 1.00 84.50 76 GLN A N 1
ATOM 609 C CA . GLN A 1 76 ? -3.433 -6.458 7.070 1.00 84.50 76 GLN A CA 1
ATOM 610 C C . GLN A 1 76 ? -3.265 -5.010 6.578 1.00 84.50 76 GLN A C 1
ATOM 612 O O . GLN A 1 76 ? -3.135 -4.764 5.381 1.00 84.50 76 GLN A O 1
ATOM 617 N N . TYR A 1 77 ? -3.238 -4.045 7.498 1.00 88.38 77 TYR A N 1
ATOM 618 C CA . TYR A 1 77 ? -3.103 -2.613 7.216 1.00 88.38 77 TYR A CA 1
ATOM 619 C C . TYR A 1 77 ? -1.915 -2.017 7.984 1.00 88.38 77 TYR A C 1
ATOM 621 O O . TYR A 1 77 ? -2.087 -1.119 8.815 1.00 88.38 77 TYR A O 1
ATOM 629 N N . PRO A 1 78 ? -0.689 -2.494 7.722 1.00 89.94 78 PRO A N 1
ATOM 630 C CA . PRO A 1 78 ? 0.483 -2.078 8.473 1.00 89.94 78 PRO A CA 1
ATOM 631 C C . PRO A 1 78 ? 0.852 -0.619 8.199 1.00 89.94 78 PRO A C 1
ATOM 633 O O . PRO A 1 78 ? 0.513 -0.040 7.168 1.00 89.94 78 PRO A O 1
ATOM 636 N N . THR A 1 79 ? 1.608 -0.025 9.119 1.00 90.12 79 THR A N 1
ATOM 637 C CA . THR A 1 79 ? 2.098 1.356 8.999 1.00 90.12 79 THR A CA 1
ATOM 638 C C . THR A 1 79 ? 3.431 1.459 8.259 1.00 90.12 79 THR A C 1
ATOM 640 O O . THR A 1 79 ? 3.773 2.529 7.756 1.00 90.12 79 THR A O 1
ATOM 643 N N . THR A 1 80 ? 4.192 0.366 8.162 1.00 91.38 80 THR A N 1
ATOM 644 C CA . THR A 1 80 ? 5.494 0.326 7.484 1.00 91.38 80 THR A CA 1
ATOM 645 C C . THR A 1 80 ? 5.393 -0.333 6.116 1.00 91.38 80 THR A C 1
ATOM 647 O O . THR A 1 80 ? 4.601 -1.253 5.900 1.00 91.38 80 THR A O 1
ATOM 650 N N . TYR A 1 81 ? 6.237 0.123 5.192 1.00 90.94 81 TYR A N 1
ATOM 651 C CA . TYR A 1 81 ? 6.283 -0.426 3.843 1.00 90.94 81 TYR A CA 1
ATOM 652 C C . TYR A 1 81 ? 6.757 -1.882 3.838 1.00 90.94 81 TYR A C 1
ATOM 654 O O . TYR A 1 81 ? 6.232 -2.696 3.092 1.00 90.94 81 TYR A O 1
ATOM 662 N N . GLU A 1 82 ? 7.730 -2.231 4.681 1.00 90.69 82 GLU A N 1
ATOM 663 C CA . GLU A 1 82 ? 8.290 -3.583 4.744 1.00 90.69 82 GLU A CA 1
ATOM 664 C C . GLU A 1 82 ? 7.227 -4.617 5.127 1.00 90.69 82 GLU A C 1
ATOM 666 O O . GLU A 1 82 ? 7.164 -5.688 4.530 1.00 90.69 82 GLU A O 1
AT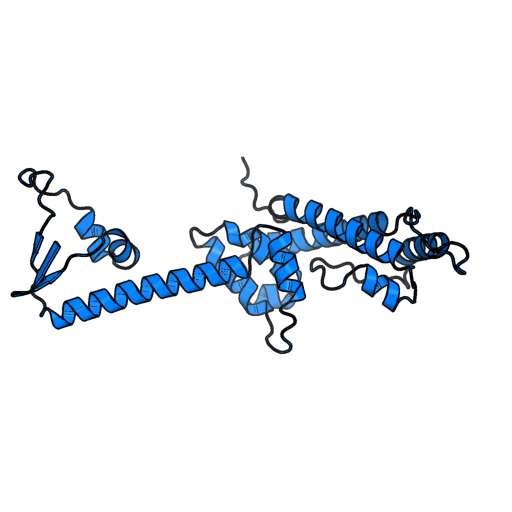OM 671 N N . ALA A 1 83 ? 6.368 -4.276 6.092 1.00 88.88 83 ALA A N 1
ATOM 672 C CA . ALA A 1 83 ? 5.251 -5.127 6.473 1.00 88.88 83 ALA A CA 1
ATOM 673 C C . ALA A 1 83 ? 4.198 -5.194 5.357 1.00 88.88 83 ALA A C 1
ATOM 675 O O . ALA A 1 83 ? 3.698 -6.275 5.071 1.00 88.88 83 ALA A O 1
ATOM 676 N N . TYR A 1 84 ? 3.908 -4.077 4.679 1.00 86.56 84 TYR A N 1
ATOM 677 C CA . TYR A 1 84 ? 2.973 -4.070 3.550 1.00 86.56 84 TYR A CA 1
ATOM 678 C C . TYR A 1 84 ? 3.453 -4.949 2.386 1.00 86.56 84 TYR A C 1
ATOM 680 O O . TYR A 1 84 ? 2.705 -5.777 1.871 1.00 86.56 84 TYR A O 1
ATOM 688 N N . ALA A 1 85 ? 4.721 -4.810 1.998 1.00 84.56 85 ALA A N 1
ATOM 689 C CA . ALA A 1 85 ? 5.318 -5.579 0.913 1.00 84.56 85 ALA A CA 1
ATOM 690 C C . ALA A 1 85 ? 5.333 -7.090 1.211 1.00 84.56 85 ALA A C 1
ATOM 692 O O . ALA A 1 85 ? 5.162 -7.890 0.294 1.00 84.56 85 ALA A O 1
ATOM 693 N N . ALA A 1 86 ? 5.476 -7.495 2.477 1.00 82.94 86 ALA A N 1
ATOM 694 C CA . ALA A 1 86 ? 5.395 -8.903 2.867 1.00 82.94 86 ALA A CA 1
ATOM 695 C C . ALA A 1 86 ? 3.998 -9.507 2.616 1.00 82.94 86 ALA A C 1
ATOM 697 O O . ALA A 1 86 ? 3.906 -10.615 2.096 1.00 82.94 86 ALA A O 1
ATOM 698 N N . ILE A 1 87 ? 2.923 -8.751 2.880 1.00 76.62 87 ILE A N 1
ATOM 699 C CA . ILE A 1 87 ? 1.534 -9.199 2.651 1.00 76.62 87 ILE A CA 1
ATOM 700 C C . ILE A 1 87 ? 1.309 -9.480 1.164 1.00 76.62 87 ILE A C 1
ATOM 702 O O . ILE A 1 87 ? 0.797 -10.529 0.788 1.00 76.62 87 ILE A O 1
ATOM 706 N N . THR A 1 88 ? 1.750 -8.562 0.298 1.00 62.16 88 THR A N 1
ATOM 707 C CA . THR A 1 88 ? 1.557 -8.678 -1.158 1.00 62.16 88 THR A CA 1
ATOM 708 C C . THR A 1 88 ? 2.242 -9.895 -1.780 1.00 62.16 88 THR A C 1
ATOM 710 O O . THR A 1 88 ? 1.795 -10.377 -2.816 1.00 62.16 88 THR A O 1
ATOM 713 N N . VAL A 1 89 ? 3.312 -10.398 -1.158 1.00 55.19 89 VAL A N 1
ATOM 714 C CA . VAL A 1 89 ? 4.060 -11.568 -1.639 1.00 55.19 89 VAL A CA 1
ATOM 715 C C . VAL A 1 89 ? 3.388 -12.877 -1.206 1.00 55.19 89 VAL A C 1
ATOM 717 O O . VAL A 1 89 ? 3.472 -13.869 -1.928 1.00 55.19 89 VAL A O 1
ATOM 720 N N . GLU A 1 90 ? 2.716 -12.888 -0.052 1.00 48.00 90 GLU A N 1
ATOM 721 C CA . GLU A 1 90 ? 2.143 -14.095 0.557 1.00 48.00 90 GLU A CA 1
ATOM 722 C C . GLU A 1 90 ? 0.642 -14.290 0.243 1.00 48.00 90 GLU A C 1
ATOM 724 O O . GLU A 1 90 ? 0.204 -15.431 0.096 1.00 48.00 90 GLU A O 1
ATOM 729 N N . ASP A 1 91 ? -0.128 -13.213 0.035 1.00 49.31 91 ASP A N 1
ATOM 730 C CA . ASP A 1 91 ? -1.602 -13.241 -0.037 1.00 49.31 91 ASP A CA 1
ATOM 731 C C . ASP A 1 91 ? -2.199 -13.046 -1.449 1.00 49.31 91 ASP A C 1
ATOM 733 O O . ASP A 1 91 ? -3.310 -12.530 -1.605 1.00 49.31 91 ASP A O 1
ATOM 737 N N . HIS A 1 92 ? -1.556 -13.546 -2.513 1.00 43.44 92 HIS A N 1
ATOM 738 C CA . HIS A 1 92 ? -2.262 -13.807 -3.783 1.00 43.44 92 HIS A CA 1
ATOM 739 C C . HIS A 1 92 ? -3.264 -14.978 -3.631 1.00 43.44 92 HIS A C 1
ATOM 741 O O . HIS A 1 92 ? -3.207 -15.987 -4.338 1.00 43.44 92 HIS A O 1
ATOM 747 N N . ILE A 1 93 ? -4.206 -14.860 -2.692 1.00 38.84 93 ILE A N 1
ATOM 748 C CA . ILE A 1 93 ? -5.338 -15.764 -2.531 1.00 38.84 93 ILE A CA 1
ATOM 749 C C . ILE A 1 93 ? -6.322 -15.451 -3.657 1.00 38.84 93 ILE A C 1
ATOM 751 O O . ILE A 1 93 ? -7.032 -14.447 -3.669 1.00 38.84 93 ILE A O 1
ATOM 755 N N . THR A 1 94 ? -6.352 -16.341 -4.638 1.00 34.41 94 THR A N 1
ATOM 756 C CA . THR A 1 94 ? -7.301 -16.309 -5.747 1.00 34.41 94 THR A CA 1
ATOM 757 C C . THR A 1 94 ? -8.727 -16.554 -5.231 1.00 34.41 94 THR A C 1
ATOM 759 O O . THR A 1 94 ? -9.027 -17.623 -4.707 1.00 34.41 94 THR A O 1
ATOM 762 N N . GLY A 1 95 ? -9.631 -15.578 -5.398 1.00 38.59 95 GLY A N 1
ATOM 763 C CA . GLY A 1 95 ? -11.085 -15.820 -5.354 1.00 38.59 95 GLY A CA 1
ATOM 764 C C . GLY A 1 95 ? -11.925 -15.111 -4.281 1.00 38.59 95 GLY A C 1
ATOM 765 O O . GLY A 1 95 ? -13.142 -15.271 -4.311 1.00 38.59 95 GLY A O 1
ATOM 766 N N . SER A 1 96 ? -11.348 -14.306 -3.384 1.00 41.28 96 SER A N 1
ATOM 767 C CA . SER A 1 96 ? -12.117 -13.346 -2.569 1.00 41.28 96 SER A CA 1
ATOM 768 C C . SER A 1 96 ? -11.867 -11.949 -3.123 1.00 41.28 96 SER A C 1
ATOM 770 O O . SER A 1 96 ? -10.707 -11.604 -3.299 1.00 41.28 96 SER A O 1
ATOM 772 N N . ASP A 1 97 ? -12.907 -11.170 -3.440 1.00 47.25 97 ASP A N 1
ATOM 773 C CA . ASP A 1 97 ? -12.763 -9.761 -3.843 1.00 47.25 97 ASP A CA 1
ATOM 774 C C . ASP A 1 97 ? -12.348 -8.943 -2.601 1.00 47.25 97 ASP A C 1
ATOM 776 O O . ASP A 1 97 ? -13.209 -8.626 -1.773 1.00 47.25 97 ASP A O 1
ATOM 780 N N . PRO A 1 98 ? -11.055 -8.608 -2.409 1.00 55.56 98 PRO A N 1
ATOM 781 C CA . PRO A 1 98 ? -10.570 -7.989 -1.172 1.00 55.56 98 PRO A CA 1
ATOM 782 C C . PRO A 1 98 ? -11.076 -6.544 -1.018 1.00 55.56 98 PRO A C 1
ATOM 784 O O . PRO A 1 98 ? -10.998 -5.962 0.066 1.00 55.56 98 PRO A O 1
ATOM 787 N N . SER A 1 99 ? -11.638 -5.969 -2.092 1.00 54.03 99 SER A N 1
ATOM 788 C CA . SER A 1 99 ? -12.004 -4.555 -2.196 1.00 54.03 99 SER A CA 1
ATOM 789 C C . SER A 1 99 ? -13.079 -4.107 -1.200 1.00 54.03 99 SER A C 1
ATOM 791 O O . SER A 1 99 ? -13.024 -2.976 -0.714 1.00 54.03 99 SER A O 1
ATOM 793 N N . ILE A 1 100 ? -14.020 -4.985 -0.832 1.00 54.84 100 ILE A N 1
ATOM 794 C CA . ILE A 1 100 ? -15.127 -4.653 0.086 1.00 54.84 100 ILE A CA 1
ATOM 795 C C . ILE A 1 100 ? -14.608 -4.415 1.517 1.00 54.84 100 ILE A C 1
ATOM 797 O O . ILE A 1 100 ? -15.165 -3.610 2.266 1.00 54.84 100 ILE A O 1
ATOM 801 N N . HIS A 1 101 ? -13.501 -5.058 1.902 1.00 74.06 101 HIS A N 1
ATOM 802 C CA . HIS A 1 101 ? -12.951 -4.925 3.250 1.00 74.06 101 HIS A CA 1
ATOM 803 C C . HIS A 1 101 ? -12.240 -3.586 3.470 1.00 74.06 101 HIS A C 1
ATOM 805 O O . HIS A 1 101 ? -12.363 -3.013 4.551 1.00 74.06 101 HIS A O 1
ATOM 811 N N . HIS A 1 102 ? -11.557 -3.033 2.462 1.00 85.56 102 HIS A N 1
ATOM 812 C CA . HIS A 1 102 ? -10.819 -1.773 2.619 1.00 85.56 102 HIS A CA 1
ATOM 813 C C . HIS A 1 102 ? -11.744 -0.583 2.919 1.00 85.56 102 HIS A C 1
ATOM 815 O O . HIS A 1 102 ? -11.473 0.175 3.847 1.00 85.56 102 HIS A O 1
ATOM 821 N N . ILE A 1 103 ? -12.880 -0.471 2.222 1.00 84.44 103 ILE A N 1
ATOM 822 C CA . ILE A 1 103 ? -13.860 0.614 2.424 1.00 84.44 103 ILE A CA 1
ATOM 823 C C . ILE A 1 103 ? -14.458 0.556 3.834 1.00 84.44 103 ILE A C 1
ATOM 825 O O . ILE A 1 103 ? -14.507 1.565 4.540 1.00 84.44 103 ILE A O 1
ATOM 829 N N . ALA A 1 104 ? -14.855 -0.641 4.278 1.00 83.38 104 ALA A N 1
ATOM 830 C CA . ALA A 1 104 ? -15.355 -0.850 5.631 1.00 83.38 104 ALA A CA 1
ATOM 831 C C . ALA A 1 104 ? -14.303 -0.500 6.696 1.00 83.38 104 ALA A C 1
ATOM 833 O O . ALA A 1 104 ? -14.647 0.108 7.710 1.00 83.38 104 ALA A O 1
ATOM 834 N N . VAL A 1 105 ? -13.031 -0.846 6.471 1.00 86.62 105 VAL A N 1
ATOM 835 C CA . VAL A 1 105 ? -11.935 -0.522 7.394 1.00 86.62 105 VAL A CA 1
ATOM 836 C C . VAL A 1 105 ? -11.696 0.981 7.472 1.00 86.62 105 VAL A C 1
ATOM 838 O O . VAL A 1 105 ? -11.588 1.486 8.585 1.00 86.62 105 VAL A O 1
ATOM 841 N N . VAL A 1 106 ? -11.699 1.707 6.348 1.00 89.12 106 VAL A N 1
ATOM 842 C CA . VAL A 1 106 ? -11.589 3.179 6.348 1.00 89.12 106 VAL A CA 1
ATOM 843 C C . VAL A 1 106 ? -12.743 3.802 7.130 1.00 89.12 106 VAL A C 1
ATOM 845 O O . VAL A 1 106 ? -12.509 4.495 8.116 1.00 89.12 106 VAL A O 1
ATOM 848 N N . ASN A 1 107 ? -13.989 3.477 6.769 1.00 85.75 107 ASN A N 1
ATOM 849 C CA . ASN A 1 107 ? -15.172 4.025 7.435 1.00 85.75 107 ASN A CA 1
ATOM 850 C C . ASN A 1 107 ? -15.175 3.732 8.946 1.00 85.75 107 ASN A C 1
ATOM 852 O O . ASN A 1 107 ? -15.637 4.551 9.739 1.00 85.75 107 ASN A O 1
ATOM 856 N N . ARG A 1 108 ? -14.663 2.569 9.370 1.00 82.44 108 ARG A N 1
ATOM 857 C CA . ARG A 1 108 ? -14.522 2.237 10.793 1.00 82.44 108 ARG A CA 1
ATOM 858 C C . ARG A 1 108 ? -13.389 3.006 11.456 1.00 82.44 108 ARG A C 1
ATOM 860 O O . ARG A 1 108 ? -13.643 3.599 12.495 1.00 82.44 108 ARG A O 1
ATOM 867 N N . ALA A 1 109 ? -12.199 3.027 10.862 1.00 83.25 109 ALA A N 1
ATOM 868 C CA . ALA A 1 109 ? -11.024 3.693 11.414 1.00 83.25 109 ALA A CA 1
ATOM 869 C C . ALA A 1 109 ? -11.230 5.205 11.586 1.00 83.25 109 ALA A C 1
ATOM 871 O O . ALA A 1 109 ? -10.739 5.762 12.560 1.00 83.25 109 ALA A O 1
ATOM 872 N N . THR A 1 110 ? -12.005 5.847 10.706 1.00 75.00 110 THR A N 1
ATOM 873 C CA . THR A 1 110 ? -12.395 7.262 10.839 1.00 75.00 110 THR A CA 1
ATOM 874 C C . THR A 1 110 ? -13.342 7.502 12.026 1.00 75.00 110 THR A C 1
ATOM 876 O O . THR A 1 110 ? -13.347 8.582 12.609 1.00 75.00 110 THR A O 1
ATOM 879 N N . LEU A 1 111 ? -14.144 6.501 12.411 1.00 73.31 111 LEU A N 1
ATOM 880 C CA . LEU A 1 111 ? -15.107 6.579 13.519 1.00 73.31 111 LEU A CA 1
ATOM 881 C C . LEU A 1 111 ? -14.552 6.059 14.861 1.00 73.31 111 LEU A C 1
ATOM 883 O O . LEU A 1 111 ? -15.232 6.185 15.880 1.00 73.31 111 LEU A O 1
ATOM 887 N N . SER A 1 112 ? -13.364 5.446 14.877 1.00 69.56 112 SER A N 1
ATOM 888 C CA . SER A 1 112 ? -12.742 4.835 16.061 1.00 69.56 112 SER A CA 1
ATOM 889 C C . SER A 1 112 ? -11.372 5.433 16.398 1.00 69.56 112 SER A C 1
ATOM 891 O O . SER A 1 112 ? -10.742 6.080 15.572 1.00 69.56 112 SER A O 1
ATOM 893 N N . ASP A 1 113 ? -10.853 5.143 17.598 1.00 65.56 113 ASP A N 1
ATOM 894 C CA . ASP A 1 113 ? -9.500 5.521 18.067 1.00 65.56 113 ASP A CA 1
ATOM 895 C C . ASP A 1 113 ? -8.357 4.744 17.357 1.00 65.56 113 ASP A C 1
ATOM 897 O O . ASP A 1 113 ? -7.346 4.387 17.963 1.00 65.56 113 ASP A O 1
ATOM 901 N N . THR A 1 114 ? -8.490 4.436 16.063 1.00 78.12 114 THR A N 1
ATOM 902 C CA . THR A 1 114 ? -7.479 3.684 15.288 1.00 78.12 114 THR A CA 1
ATOM 903 C C . THR A 1 114 ? -7.077 4.390 13.984 1.00 78.12 114 THR A C 1
ATOM 905 O O . THR A 1 114 ? -7.114 3.769 12.917 1.00 78.12 114 THR A O 1
ATOM 908 N N . PRO A 1 115 ? -6.652 5.669 14.032 1.00 83.44 115 PRO A N 1
ATOM 909 C CA . PRO A 1 115 ? -6.270 6.427 12.838 1.00 83.44 115 PRO A CA 1
ATOM 910 C C . PRO A 1 115 ? -5.003 5.882 12.162 1.00 83.44 115 PRO A C 1
ATOM 912 O O . PRO A 1 115 ? -4.767 6.141 10.985 1.00 83.44 115 PRO A O 1
ATOM 915 N N . SER A 1 116 ? -4.194 5.087 12.871 1.00 86.81 116 SER A N 1
ATOM 916 C CA . SER A 1 116 ? -2.976 4.469 12.336 1.00 86.81 116 SER A CA 1
ATOM 917 C C . SER A 1 116 ? -3.227 3.508 11.170 1.00 86.81 116 SER A C 1
ATOM 919 O O . SER A 1 116 ? -2.305 3.266 10.397 1.00 86.81 116 SER A O 1
ATOM 921 N N . LEU A 1 117 ? -4.449 2.984 11.024 1.00 88.06 117 LEU A N 1
ATOM 922 C CA . LEU A 1 117 ? -4.834 2.105 9.912 1.00 88.06 117 LEU A CA 1
ATOM 923 C C . LEU A 1 117 ? -5.176 2.885 8.632 1.00 88.06 117 LEU A C 1
ATOM 925 O O . LEU A 1 117 ? -5.208 2.305 7.550 1.00 88.06 117 LEU A O 1
ATOM 929 N N . LEU A 1 118 ? -5.453 4.191 8.739 1.00 91.12 118 LEU A N 1
ATOM 930 C CA . LEU A 1 118 ? -5.974 4.985 7.625 1.00 91.12 118 LEU A CA 1
ATOM 931 C C . LEU A 1 118 ? -5.022 5.072 6.426 1.00 91.12 118 LEU A C 1
ATOM 933 O O . LEU A 1 118 ? -5.513 4.868 5.318 1.00 91.12 118 LEU A O 1
ATOM 937 N N . PRO A 1 119 ? -3.703 5.327 6.576 1.00 93.44 119 PRO A N 1
ATOM 938 C CA . PRO A 1 119 ? -2.829 5.488 5.415 1.00 93.44 119 PRO A CA 1
ATOM 939 C C . PRO A 1 119 ? -2.813 4.250 4.512 1.00 93.44 119 PRO A C 1
ATOM 941 O O . PRO A 1 119 ? -3.027 4.356 3.307 1.00 93.44 119 PRO A O 1
ATOM 944 N N . SER A 1 120 ? -2.619 3.065 5.091 1.00 91.44 120 SER A N 1
ATOM 945 C CA . SER A 1 120 ? -2.573 1.801 4.352 1.00 91.44 120 SER A CA 1
ATOM 946 C C . SER A 1 120 ? -3.952 1.373 3.843 1.00 91.44 120 SER A C 1
ATOM 948 O O . SER A 1 120 ? -4.056 0.877 2.723 1.00 91.44 120 SER A O 1
ATOM 950 N N . ALA A 1 121 ? -5.026 1.614 4.604 1.00 91.06 121 ALA A N 1
ATOM 951 C CA . ALA A 1 121 ? -6.387 1.297 4.168 1.00 91.06 121 ALA A CA 1
ATOM 952 C C . ALA A 1 121 ? -6.860 2.178 3.002 1.00 91.06 121 ALA A C 1
ATOM 954 O O . ALA A 1 121 ? -7.396 1.664 2.021 1.00 91.06 121 ALA A O 1
ATOM 955 N N . LEU A 1 122 ? -6.615 3.489 3.066 1.00 92.44 122 LEU A N 1
ATOM 956 C CA . LEU A 1 122 ? -6.914 4.416 1.972 1.00 92.44 122 LEU A CA 1
ATOM 957 C C . LEU A 1 122 ? -6.036 4.143 0.745 1.00 92.44 122 LEU A C 1
ATOM 959 O O . LEU A 1 122 ? -6.537 4.206 -0.375 1.00 92.44 122 LEU A O 1
ATOM 963 N N . PHE A 1 123 ? -4.765 3.775 0.940 1.00 92.31 123 PHE A N 1
ATOM 964 C CA . PHE A 1 123 ? -3.904 3.312 -0.149 1.00 92.31 123 PHE A CA 1
ATOM 965 C C . PHE A 1 123 ? -4.474 2.069 -0.841 1.00 92.31 123 PHE A C 1
ATOM 967 O O . PHE A 1 123 ? -4.572 2.049 -2.064 1.00 92.31 123 PHE A O 1
ATOM 974 N N . ALA A 1 124 ? -4.939 1.070 -0.085 1.00 89.19 124 ALA A N 1
ATOM 975 C CA . ALA A 1 124 ? -5.593 -0.108 -0.657 1.00 89.19 124 ALA A CA 1
ATOM 976 C C . ALA A 1 124 ? -6.886 0.251 -1.420 1.00 89.19 124 ALA A C 1
ATOM 978 O O . ALA A 1 124 ? -7.168 -0.310 -2.480 1.00 89.19 124 ALA A O 1
ATOM 979 N N . CYS A 1 125 ? -7.643 1.248 -0.946 1.00 89.56 125 CYS A N 1
ATOM 980 C CA . CYS A 1 125 ? -8.801 1.782 -1.669 1.00 89.56 125 CYS A CA 1
ATOM 981 C C . CYS A 1 125 ? -8.438 2.422 -3.022 1.00 89.56 125 CYS A C 1
ATOM 983 O O . CYS A 1 125 ? -9.289 2.477 -3.912 1.00 89.56 125 CYS A O 1
ATOM 985 N N . CYS A 1 126 ? -7.198 2.878 -3.229 1.00 90.19 126 CYS A N 1
ATOM 986 C CA . CYS A 1 126 ? -6.769 3.437 -4.513 1.00 90.19 126 CYS A CA 1
ATOM 987 C C . CYS A 1 126 ? -6.788 2.405 -5.654 1.00 90.19 126 CYS A C 1
ATOM 989 O O . CYS A 1 126 ? -6.972 2.794 -6.811 1.00 90.19 126 CYS A O 1
ATOM 991 N N . SER A 1 127 ? -6.659 1.115 -5.334 1.00 84.88 127 SER A N 1
ATOM 992 C CA . SER A 1 127 ? -6.766 -0.009 -6.277 1.00 84.88 127 SER A CA 1
ATOM 993 C C . SER A 1 127 ? -8.214 -0.304 -6.693 1.00 84.88 127 SER A C 1
ATOM 995 O O . SER A 1 127 ? -8.456 -1.017 -7.665 1.00 84.88 127 SER A O 1
ATOM 997 N N . ILE A 1 128 ? -9.206 0.243 -5.980 1.00 84.38 128 ILE A N 1
ATOM 998 C CA . ILE A 1 128 ? -10.623 -0.031 -6.230 1.00 84.38 128 ILE A CA 1
ATOM 999 C C . ILE A 1 128 ? -11.130 0.824 -7.410 1.00 84.38 128 ILE A C 1
ATOM 1001 O O . ILE A 1 128 ? -10.884 2.039 -7.474 1.00 84.38 128 ILE A O 1
ATOM 1005 N N . PRO A 1 129 ? -11.890 0.242 -8.357 1.00 84.44 129 PRO A N 1
ATOM 1006 C CA . PRO A 1 129 ? -12.534 0.996 -9.429 1.00 84.44 129 PRO A CA 1
ATOM 1007 C C . PRO A 1 129 ? -13.427 2.143 -8.902 1.00 84.44 129 PRO A C 1
ATOM 1009 O O . PRO A 1 129 ? -14.201 1.927 -7.965 1.00 84.44 129 PRO A O 1
ATOM 1012 N N . PRO A 1 130 ? -13.389 3.357 -9.498 1.00 84.81 130 PRO A N 1
ATOM 1013 C CA . PRO A 1 130 ? -14.134 4.518 -8.992 1.00 84.81 130 PRO A CA 1
ATOM 1014 C C . PRO A 1 130 ? -15.640 4.291 -8.817 1.00 84.81 130 PRO A C 1
ATOM 1016 O O . PRO A 1 130 ? -16.239 4.789 -7.870 1.00 84.81 130 PRO A O 1
ATOM 1019 N N . ASN A 1 131 ? -16.260 3.509 -9.703 1.00 84.06 131 ASN A N 1
ATOM 1020 C CA . ASN A 1 131 ? -17.680 3.167 -9.615 1.00 84.06 131 ASN A CA 1
ATOM 1021 C C . ASN A 1 131 ? -18.021 2.367 -8.346 1.00 84.06 131 ASN A C 1
ATOM 1023 O O . ASN A 1 131 ? -19.103 2.551 -7.797 1.00 84.06 131 ASN A O 1
ATOM 1027 N N . ARG A 1 132 ? -17.109 1.514 -7.863 1.00 81.56 132 ARG A N 1
ATOM 1028 C CA . ARG A 1 132 ? -17.295 0.718 -6.638 1.00 81.56 132 ARG A CA 1
ATOM 1029 C C . ARG A 1 132 ? -17.091 1.561 -5.377 1.00 81.56 132 ARG A C 1
ATOM 1031 O O . ARG A 1 132 ? -17.861 1.414 -4.435 1.00 81.56 132 ARG A O 1
ATOM 1038 N N . LEU A 1 133 ? -16.141 2.504 -5.396 1.00 82.75 133 LEU A N 1
ATOM 1039 C CA . LEU A 1 133 ? -15.911 3.448 -4.288 1.00 82.75 133 LEU A CA 1
ATOM 1040 C C . LEU A 1 133 ? -17.164 4.274 -3.947 1.00 82.75 133 LEU A C 1
ATOM 1042 O O . LEU A 1 133 ? -17.445 4.523 -2.778 1.00 82.75 133 LEU A O 1
ATOM 1046 N N . VAL A 1 134 ? -17.931 4.672 -4.968 1.00 78.94 134 VAL A N 1
ATOM 1047 C CA . VAL A 1 134 ? -19.167 5.455 -4.795 1.00 78.94 134 VAL A CA 1
ATOM 1048 C C . VAL A 1 134 ? -20.327 4.591 -4.286 1.00 78.94 134 VAL A C 1
ATOM 1050 O O . VAL A 1 134 ? -21.145 5.062 -3.501 1.00 78.94 134 VAL A O 1
ATOM 1053 N N . GLN A 1 135 ? -20.412 3.329 -4.717 1.00 75.88 135 GLN A N 1
ATOM 1054 C CA . GLN A 1 135 ? -21.507 2.425 -4.341 1.00 75.88 135 GLN A CA 1
ATOM 1055 C C . GLN A 1 135 ? -21.460 2.008 -2.868 1.00 75.88 135 GLN A C 1
ATOM 1057 O O . GLN A 1 135 ? -22.499 1.956 -2.216 1.00 75.88 135 GLN A O 1
ATOM 1062 N N . GLU A 1 136 ? -20.265 1.738 -2.347 1.00 69.62 136 GLU A N 1
ATOM 1063 C CA . GLU A 1 136 ? -20.051 1.213 -0.990 1.00 69.62 136 GLU A CA 1
ATOM 1064 C C . GLU A 1 136 ? -19.953 2.328 0.081 1.00 69.62 136 GLU A C 1
ATOM 1066 O O . GLU A 1 136 ? -19.617 2.064 1.233 1.00 69.62 136 GLU A O 1
ATOM 1071 N N . GLN A 1 137 ? -20.290 3.576 -0.285 1.00 75.75 137 GLN A N 1
ATOM 1072 C CA . GLN A 1 137 ? -20.454 4.725 0.621 1.00 75.75 137 GLN A CA 1
ATOM 1073 C C . GLN A 1 137 ? -19.206 5.075 1.450 1.00 75.75 137 GLN A C 1
ATOM 1075 O O . GLN A 1 137 ? -19.269 5.218 2.674 1.00 75.75 137 GLN A O 1
ATOM 1080 N N . LEU A 1 138 ? -18.060 5.257 0.793 1.00 83.50 138 LEU A N 1
ATOM 1081 C CA . LEU A 1 138 ? -16.957 5.985 1.423 1.00 83.50 138 LEU A CA 1
ATOM 1082 C C . LEU A 1 138 ? -17.420 7.423 1.738 1.00 83.50 138 LEU A C 1
ATOM 1084 O O . LEU A 1 138 ? -18.191 8.005 0.966 1.00 83.50 138 LEU A O 1
ATOM 1088 N N . SER A 1 139 ? -16.979 7.997 2.862 1.00 87.19 139 SER A N 1
ATOM 1089 C CA . SER A 1 139 ? -17.295 9.397 3.185 1.00 87.19 139 SER A CA 1
ATOM 1090 C C . SER A 1 139 ? -16.843 10.329 2.048 1.00 87.19 139 SER A C 1
ATOM 1092 O O . SER A 1 139 ? -15.908 10.008 1.314 1.00 87.19 139 SER A O 1
ATOM 1094 N N . LEU A 1 140 ? -17.494 11.486 1.871 1.00 88.00 140 LEU A N 1
ATOM 1095 C CA . LEU A 1 140 ? -17.120 12.412 0.791 1.00 88.00 140 LEU A CA 1
ATOM 1096 C C . LEU A 1 140 ? -15.663 12.888 0.926 1.00 88.00 140 LEU A C 1
ATOM 1098 O O . LEU A 1 140 ? -14.954 13.009 -0.077 1.00 88.00 140 LEU A O 1
ATOM 1102 N N . ASP A 1 141 ? -15.211 13.107 2.160 1.00 89.56 141 ASP A N 1
ATOM 1103 C CA . ASP A 1 141 ? -13.841 13.523 2.440 1.00 89.56 141 ASP A CA 1
ATOM 1104 C C . ASP A 1 141 ? -12.855 12.407 2.080 1.00 89.56 141 ASP A C 1
ATOM 1106 O O . ASP A 1 141 ? -11.889 12.645 1.360 1.00 89.56 141 ASP A O 1
ATOM 1110 N N . ASP A 1 142 ? -13.128 11.166 2.487 1.00 91.56 142 ASP A N 1
ATOM 1111 C CA . ASP A 1 142 ? -12.249 10.029 2.191 1.00 91.56 142 ASP A CA 1
ATOM 1112 C C . ASP A 1 142 ? -12.277 9.644 0.710 1.00 91.56 142 ASP A C 1
ATOM 1114 O O . ASP A 1 142 ? -11.247 9.281 0.144 1.00 91.56 142 ASP A O 1
ATOM 1118 N N . LEU A 1 143 ? -13.420 9.795 0.035 1.00 91.69 143 LEU A N 1
ATOM 1119 C CA . LEU A 1 143 ? -13.507 9.652 -1.416 1.00 91.69 143 LEU A CA 1
ATOM 1120 C C . LEU A 1 143 ? -12.616 10.682 -2.110 1.00 91.69 143 LEU A C 1
ATOM 1122 O O . LEU A 1 143 ? -11.886 10.337 -3.039 1.00 91.69 143 LEU A O 1
ATOM 1126 N N . THR A 1 144 ? -12.629 11.926 -1.632 1.00 92.56 144 THR A N 1
ATOM 1127 C CA . THR A 1 144 ? -11.747 12.981 -2.139 1.00 92.56 144 THR A CA 1
ATOM 1128 C C . THR A 1 144 ? -10.279 12.623 -1.901 1.00 92.56 144 THR A C 1
ATOM 1130 O O . THR A 1 144 ? -9.492 12.676 -2.848 1.00 92.56 144 THR A O 1
ATOM 1133 N N . ARG A 1 145 ? -9.918 12.166 -0.691 1.00 94.25 145 ARG A N 1
ATOM 1134 C CA . ARG A 1 145 ? -8.560 11.694 -0.358 1.00 94.25 145 ARG A CA 1
ATOM 1135 C C . ARG A 1 145 ? -8.094 10.583 -1.292 1.00 94.25 145 ARG A C 1
ATOM 1137 O O . ARG A 1 145 ? -6.996 10.667 -1.833 1.00 94.25 145 ARG A O 1
ATOM 1144 N N . VAL A 1 146 ? -8.934 9.575 -1.536 1.00 93.19 146 VAL A N 1
ATOM 1145 C CA . VAL A 1 146 ? -8.611 8.463 -2.443 1.00 93.19 146 VAL A CA 1
ATOM 1146 C C . VAL A 1 146 ? -8.445 8.959 -3.876 1.00 93.19 146 VAL A C 1
ATOM 1148 O O . VAL A 1 146 ? -7.481 8.590 -4.537 1.00 93.19 146 VAL A O 1
ATOM 1151 N N . LEU A 1 147 ? -9.345 9.798 -4.392 1.00 92.38 147 LEU A N 1
ATOM 1152 C CA . LEU A 1 147 ? -9.263 10.267 -5.781 1.00 92.38 147 LEU A CA 1
ATOM 1153 C C . LEU A 1 147 ? -8.046 11.171 -6.028 1.00 92.38 147 LEU A C 1
ATOM 1155 O O . LEU A 1 147 ? -7.354 10.994 -7.032 1.00 92.38 147 LEU A O 1
ATOM 1159 N N . VAL A 1 148 ? -7.754 12.095 -5.109 1.00 94.00 148 VAL A N 1
ATOM 1160 C CA . VAL A 1 148 ? -6.555 12.947 -5.169 1.00 94.00 148 VAL A CA 1
ATOM 1161 C C . VAL A 1 148 ? -5.293 12.102 -5.000 1.00 94.00 148 VAL A C 1
ATOM 1163 O O . VAL A 1 148 ? -4.378 12.189 -5.821 1.00 94.00 148 VAL A O 1
ATOM 1166 N N . GLY A 1 149 ? -5.277 11.222 -3.998 1.00 94.62 149 GLY A N 1
ATOM 1167 C CA . GLY A 1 149 ? -4.172 10.307 -3.736 1.00 94.62 149 GLY A CA 1
ATOM 1168 C C . GLY A 1 149 ? -3.865 9.415 -4.935 1.00 94.62 149 GLY A C 1
ATOM 1169 O O . GLY A 1 149 ? -2.709 9.282 -5.315 1.00 94.62 149 GLY A O 1
ATOM 1170 N N . ARG A 1 150 ? -4.884 8.875 -5.613 1.00 92.62 150 ARG A N 1
ATOM 1171 C CA . ARG A 1 150 ? -4.719 8.097 -6.853 1.00 92.62 150 ARG A CA 1
ATOM 1172 C C . ARG A 1 150 ? -3.993 8.877 -7.938 1.00 92.62 150 ARG A C 1
ATOM 1174 O O . ARG A 1 150 ? -3.118 8.312 -8.594 1.00 92.62 150 ARG A O 1
ATOM 1181 N N . ALA A 1 151 ? -4.364 10.138 -8.151 1.00 92.50 151 ALA A N 1
ATOM 1182 C CA . ALA A 1 151 ? -3.730 10.972 -9.165 1.00 92.50 151 ALA A CA 1
ATOM 1183 C C . ALA A 1 151 ? -2.244 11.197 -8.840 1.00 92.50 151 ALA A C 1
ATOM 1185 O O . ALA A 1 151 ? -1.390 10.978 -9.701 1.00 92.50 151 ALA A O 1
ATOM 1186 N N . GLU A 1 152 ? -1.926 11.548 -7.591 1.00 95.12 152 GLU A N 1
ATOM 1187 C CA . GLU A 1 152 ? -0.539 11.781 -7.171 1.00 95.12 152 GLU A CA 1
ATOM 1188 C C . GLU A 1 152 ? 0.287 10.485 -7.150 1.00 95.12 152 GLU A C 1
ATOM 1190 O O . GLU A 1 152 ? 1.410 10.471 -7.646 1.00 95.12 152 GLU A O 1
ATOM 1195 N N . LEU A 1 153 ? -0.264 9.367 -6.668 1.00 94.00 153 LEU A N 1
ATOM 1196 C CA . LEU A 1 153 ? 0.404 8.058 -6.687 1.00 94.00 153 LEU A CA 1
ATOM 1197 C C . LEU A 1 153 ? 0.702 7.591 -8.113 1.00 94.00 153 LEU A C 1
ATOM 1199 O O . LEU A 1 153 ? 1.788 7.084 -8.372 1.00 94.00 153 LEU A O 1
ATOM 1203 N N . THR A 1 154 ? -0.223 7.810 -9.050 1.00 90.88 154 THR A N 1
ATOM 1204 C CA . THR A 1 154 ? -0.011 7.483 -10.470 1.00 90.88 154 THR A CA 1
ATOM 1205 C C . THR A 1 154 ? 1.134 8.307 -11.061 1.00 90.88 154 THR A C 1
ATOM 1207 O O . THR A 1 154 ? 1.982 7.775 -11.777 1.00 90.88 154 THR A O 1
ATOM 1210 N N . LYS A 1 155 ? 1.194 9.605 -10.738 1.00 91.81 155 LYS A N 1
ATOM 1211 C CA . LYS A 1 155 ? 2.305 10.479 -11.135 1.00 91.81 155 LYS A CA 1
ATOM 1212 C C . LYS A 1 155 ? 3.633 10.001 -10.538 1.00 91.81 155 LYS A C 1
ATOM 1214 O O . LYS A 1 155 ? 4.616 9.892 -11.266 1.00 91.81 155 LYS A O 1
ATOM 1219 N N . LEU A 1 156 ? 3.659 9.678 -9.245 1.00 93.38 156 LEU A N 1
ATOM 1220 C CA . LEU A 1 156 ? 4.858 9.190 -8.559 1.00 93.38 156 LEU A CA 1
ATOM 1221 C C . LEU A 1 156 ? 5.327 7.830 -9.098 1.00 93.38 156 LEU A C 1
ATOM 1223 O O . LEU A 1 156 ? 6.531 7.617 -9.210 1.00 93.38 156 LEU A O 1
ATOM 1227 N N . ASP A 1 157 ? 4.413 6.931 -9.476 1.00 89.75 157 ASP A N 1
ATOM 1228 C CA . ASP A 1 157 ? 4.751 5.655 -10.124 1.00 89.75 157 ASP A CA 1
ATOM 1229 C C . ASP A 1 157 ? 5.414 5.883 -11.495 1.00 89.75 157 ASP A C 1
ATOM 1231 O O . ASP A 1 157 ? 6.412 5.238 -11.825 1.00 89.75 157 ASP A O 1
ATOM 1235 N N . ALA A 1 158 ? 4.936 6.866 -12.266 1.00 88.75 158 ALA A N 1
ATOM 1236 C CA . ALA A 1 158 ? 5.558 7.253 -13.531 1.00 88.75 158 ALA A CA 1
ATOM 1237 C C . ALA A 1 158 ? 6.960 7.863 -13.344 1.00 88.75 158 ALA A C 1
ATOM 1239 O O . ALA A 1 158 ? 7.902 7.486 -14.046 1.00 88.75 158 ALA A O 1
ATOM 1240 N N . GLU A 1 159 ? 7.133 8.766 -12.374 1.00 91.12 159 GLU A N 1
ATOM 1241 C CA . GLU A 1 159 ? 8.444 9.328 -12.019 1.00 91.12 159 GLU A CA 1
ATOM 1242 C C . GLU A 1 159 ? 9.414 8.238 -11.528 1.00 91.12 159 GLU A C 1
ATOM 1244 O O . GLU A 1 159 ? 10.586 8.208 -11.925 1.00 91.12 159 GLU A O 1
ATOM 1249 N N . ALA A 1 160 ?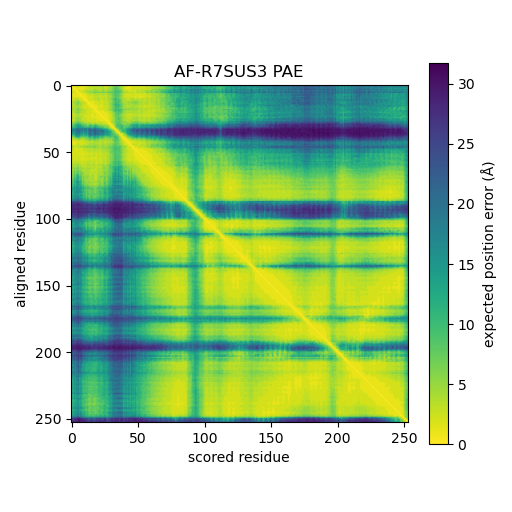 8.923 7.301 -10.709 1.00 91.88 160 ALA A N 1
ATOM 1250 C CA . ALA A 1 160 ? 9.693 6.160 -10.231 1.00 91.88 160 ALA A CA 1
ATOM 1251 C C . ALA A 1 160 ? 10.152 5.270 -11.389 1.00 91.88 160 ALA A C 1
ATOM 1253 O O . ALA A 1 160 ? 11.322 4.897 -11.424 1.00 91.88 160 ALA A O 1
ATOM 1254 N N . ALA A 1 161 ? 9.291 4.990 -12.371 1.00 90.38 161 ALA A N 1
ATOM 1255 C CA . ALA A 1 161 ? 9.646 4.198 -13.547 1.00 90.38 161 ALA A CA 1
ATOM 1256 C C . ALA A 1 161 ? 10.859 4.776 -14.293 1.00 90.38 161 ALA A C 1
ATOM 1258 O O . ALA A 1 161 ? 11.814 4.058 -14.601 1.00 90.38 161 ALA A O 1
ATOM 1259 N N . VAL A 1 162 ? 10.855 6.092 -14.534 1.00 90.56 162 VAL A N 1
ATOM 1260 C CA . VAL A 1 162 ? 11.967 6.789 -15.199 1.00 90.56 162 VAL A CA 1
ATOM 1261 C C . VAL A 1 162 ? 13.252 6.679 -14.374 1.00 90.56 162 VAL A C 1
ATOM 1263 O O . VAL A 1 162 ? 14.320 6.420 -14.929 1.00 90.56 162 VAL A O 1
ATOM 1266 N N . ALA A 1 163 ? 13.160 6.832 -13.050 1.00 93.19 163 ALA A N 1
ATOM 1267 C CA . ALA A 1 163 ? 14.304 6.698 -12.151 1.00 93.19 163 ALA A CA 1
ATOM 1268 C C . ALA A 1 163 ? 14.861 5.261 -12.113 1.00 93.19 163 ALA A C 1
ATOM 1270 O O . ALA A 1 163 ? 16.075 5.055 -12.170 1.00 93.19 163 ALA A O 1
ATOM 1271 N N . ILE A 1 164 ? 13.983 4.259 -12.056 1.00 94.25 164 ILE A N 1
ATOM 1272 C CA . ILE A 1 164 ? 14.336 2.836 -11.987 1.00 94.25 164 ILE A CA 1
ATOM 1273 C C . ILE A 1 164 ? 15.089 2.405 -13.245 1.00 94.25 164 ILE A C 1
ATOM 1275 O O . ILE A 1 164 ? 16.137 1.760 -13.145 1.00 94.25 164 ILE A O 1
ATOM 1279 N N . PHE A 1 165 ? 14.612 2.817 -14.421 1.00 93.19 165 PHE A N 1
ATOM 1280 C CA . PHE A 1 165 ? 15.214 2.446 -15.701 1.00 93.19 165 PHE A CA 1
ATOM 1281 C C . PHE A 1 165 ? 16.306 3.396 -16.198 1.00 93.19 165 PHE A C 1
ATOM 1283 O O . PHE A 1 165 ? 16.770 3.222 -17.324 1.00 93.19 165 PHE A O 1
ATOM 1290 N N . GLN A 1 166 ? 16.774 4.354 -15.384 1.00 92.19 166 GLN A N 1
ATOM 1291 C CA . GLN A 1 166 ? 17.906 5.208 -15.761 1.00 92.19 166 GLN A CA 1
ATOM 1292 C C . GLN A 1 166 ? 19.047 4.381 -16.386 1.00 92.19 166 GLN A C 1
ATOM 1294 O O . GLN A 1 166 ? 19.400 3.340 -15.815 1.00 92.19 166 GLN A O 1
ATOM 1299 N N . PRO A 1 167 ? 19.643 4.836 -17.513 1.00 88.12 167 PRO A N 1
ATOM 1300 C CA . PRO A 1 167 ? 20.515 4.044 -18.385 1.00 88.12 167 PRO A CA 1
ATOM 1301 C C . PRO A 1 167 ? 21.913 3.834 -17.799 1.00 88.12 167 PRO A C 1
ATOM 1303 O O . PRO A 1 167 ? 22.931 4.265 -18.332 1.00 88.12 167 PRO A O 1
ATOM 1306 N N . SER A 1 168 ? 21.958 3.137 -16.674 1.00 92.44 168 SER A N 1
ATOM 1307 C CA . SER A 1 168 ? 23.159 2.715 -15.972 1.00 92.44 168 SER A CA 1
ATOM 1308 C C . SER A 1 168 ? 23.019 1.238 -15.648 1.00 92.44 168 SER A C 1
ATOM 1310 O O . SER A 1 168 ? 22.015 0.805 -15.091 1.00 92.44 168 SER A O 1
ATOM 1312 N N . SER A 1 169 ? 24.024 0.455 -16.037 1.00 94.75 169 SER A N 1
ATOM 1313 C CA . SER A 1 169 ? 24.090 -0.970 -15.713 1.00 94.75 169 SER A CA 1
ATOM 1314 C C . SER A 1 169 ? 24.663 -1.183 -14.313 1.00 94.75 169 SER A C 1
ATOM 1316 O O . SER A 1 169 ? 25.396 -0.339 -13.802 1.00 94.75 169 SER A O 1
ATOM 1318 N N . SER A 1 170 ? 24.356 -2.335 -13.714 1.00 95.94 170 SER A N 1
ATOM 1319 C CA . SER A 1 170 ? 24.967 -2.745 -12.447 1.00 95.94 170 SER A CA 1
ATOM 1320 C C . SER A 1 170 ? 26.497 -2.830 -12.588 1.00 95.94 170 SER A C 1
ATOM 1322 O O . SER A 1 170 ? 26.971 -3.246 -13.652 1.00 95.94 170 SER A O 1
ATOM 1324 N N . PRO A 1 171 ? 27.281 -2.499 -11.543 1.00 94.56 171 PRO A N 1
ATOM 1325 C CA . PRO A 1 171 ? 28.728 -2.728 -11.534 1.00 94.56 171 PRO A CA 1
ATOM 1326 C C . PRO A 1 171 ? 29.104 -4.184 -11.855 1.00 94.56 171 PRO A C 1
ATOM 1328 O O . PRO A 1 171 ? 30.098 -4.432 -12.535 1.00 94.56 171 PRO A O 1
ATOM 1331 N N . ASP A 1 172 ? 28.247 -5.128 -11.457 1.00 95.75 172 ASP A N 1
ATOM 1332 C CA . ASP A 1 172 ? 28.409 -6.570 -11.677 1.00 95.75 172 ASP A CA 1
ATOM 1333 C C . ASP A 1 172 ? 27.714 -7.059 -12.964 1.00 95.75 172 ASP A C 1
ATOM 1335 O O . ASP A 1 172 ? 27.407 -8.244 -13.126 1.00 95.75 172 ASP A O 1
ATOM 1339 N N . CYS A 1 173 ? 27.403 -6.150 -13.896 1.00 95.94 173 CYS A N 1
ATOM 1340 C CA . CYS A 1 173 ? 26.725 -6.498 -15.140 1.00 95.94 173 CYS A CA 1
ATOM 1341 C C . CYS A 1 173 ? 27.555 -7.482 -15.975 1.00 95.94 173 CYS A C 1
ATOM 1343 O O . CYS A 1 173 ? 28.744 -7.282 -16.237 1.00 95.94 173 CYS A O 1
ATOM 1345 N N . ARG A 1 174 ? 26.888 -8.525 -16.487 1.00 89.81 174 ARG A N 1
ATOM 1346 C CA . ARG A 1 174 ? 27.504 -9.484 -17.409 1.00 89.81 174 ARG A CA 1
ATOM 1347 C C . ARG A 1 174 ? 27.963 -8.764 -18.680 1.00 89.81 174 ARG A C 1
ATOM 1349 O O . ARG A 1 174 ? 27.142 -8.223 -19.421 1.00 89.81 174 ARG A O 1
ATOM 1356 N N . LYS A 1 175 ? 29.270 -8.795 -18.942 1.00 87.62 175 LYS A N 1
ATOM 1357 C CA . LYS A 1 175 ? 29.883 -8.235 -20.155 1.00 87.62 175 LYS A CA 1
ATOM 1358 C C . LYS A 1 175 ? 29.613 -9.129 -21.375 1.00 87.62 175 LYS A C 1
ATOM 1360 O O . LYS A 1 175 ? 29.361 -10.322 -21.223 1.00 87.62 175 LYS A O 1
ATOM 1365 N N . GLY A 1 176 ? 29.669 -8.547 -22.576 1.00 82.94 176 GLY A N 1
ATOM 1366 C CA . GLY A 1 176 ? 29.592 -9.286 -23.846 1.00 82.94 176 GLY A CA 1
ATOM 1367 C C . GLY A 1 176 ? 28.205 -9.811 -24.242 1.00 82.94 176 GLY A C 1
ATOM 1368 O O . GLY A 1 176 ? 28.120 -10.679 -25.104 1.00 82.94 176 GLY A O 1
ATOM 1369 N N . ARG A 1 177 ? 27.116 -9.323 -23.626 1.00 88.62 177 ARG A N 1
ATOM 1370 C CA . ARG A 1 177 ? 25.740 -9.630 -24.065 1.00 88.62 177 ARG A CA 1
ATOM 1371 C C . ARG A 1 177 ? 25.332 -8.765 -25.260 1.00 88.62 177 ARG A C 1
ATOM 1373 O O . ARG A 1 177 ? 25.742 -7.611 -25.338 1.00 88.62 177 ARG A O 1
ATOM 1380 N N . SER A 1 178 ? 24.471 -9.313 -26.117 1.00 86.81 178 SER A N 1
ATOM 1381 C CA . SER A 1 178 ? 23.764 -8.582 -27.171 1.00 86.81 178 SER A CA 1
ATOM 1382 C C . SER A 1 178 ? 22.261 -8.913 -27.106 1.00 86.81 178 SER A C 1
ATOM 1384 O O . SER A 1 178 ? 21.923 -10.099 -27.131 1.00 86.81 178 SER A O 1
ATOM 1386 N N . PRO A 1 179 ? 21.370 -7.911 -26.973 1.00 90.81 179 PRO A N 1
ATOM 1387 C CA . PRO A 1 179 ? 21.689 -6.528 -26.608 1.00 90.81 179 PRO A CA 1
ATOM 1388 C C . PRO A 1 179 ? 22.343 -6.447 -25.216 1.00 90.81 179 PRO A C 1
ATOM 1390 O O . PRO A 1 179 ? 22.135 -7.296 -24.340 1.00 90.81 179 PRO A O 1
ATOM 1393 N N . SER A 1 180 ? 23.180 -5.435 -25.010 1.00 94.56 180 SER A N 1
ATOM 1394 C CA . SER A 1 180 ? 23.763 -5.130 -23.705 1.00 94.56 180 SER A CA 1
ATOM 1395 C C . SER A 1 180 ? 22.685 -4.635 -22.734 1.00 94.56 180 SER A C 1
ATOM 1397 O O . SER A 1 180 ? 21.663 -4.083 -23.139 1.00 94.56 180 SER A O 1
ATOM 1399 N N . CYS A 1 181 ? 22.904 -4.778 -21.422 1.00 95.62 181 CYS A N 1
ATOM 1400 C CA . CYS A 1 181 ? 21.948 -4.242 -20.445 1.00 95.62 181 CYS A CA 1
ATOM 1401 C C . CYS A 1 181 ? 21.797 -2.715 -20.554 1.00 95.62 181 CYS A C 1
ATOM 1403 O O . CYS A 1 181 ? 20.722 -2.205 -20.272 1.00 95.62 181 CYS A O 1
ATOM 1405 N N . GLY A 1 182 ? 22.836 -1.992 -20.991 1.00 94.69 182 GLY A N 1
ATOM 1406 C CA . GLY A 1 182 ? 22.751 -0.553 -21.255 1.00 94.69 182 GLY A CA 1
ATOM 1407 C C . GLY A 1 182 ? 21.766 -0.220 -22.379 1.00 94.69 182 GLY A C 1
ATOM 1408 O O . GLY A 1 182 ? 20.920 0.654 -22.206 1.00 94.69 182 GLY A O 1
ATOM 1409 N N . GLU A 1 183 ? 21.814 -0.966 -23.487 1.00 94.50 183 GLU A N 1
ATOM 1410 C CA . GLU A 1 183 ? 20.839 -0.846 -24.582 1.00 94.50 183 GLU A CA 1
ATOM 1411 C C . GLU A 1 183 ? 19.423 -1.215 -24.124 1.00 94.50 183 GLU A C 1
ATOM 1413 O O . GLU A 1 183 ? 18.462 -0.538 -24.488 1.00 94.50 183 GLU A O 1
ATOM 1418 N N . LEU A 1 184 ? 19.287 -2.242 -23.277 1.00 95.19 184 LEU A N 1
ATOM 1419 C CA . LEU A 1 184 ? 17.998 -2.624 -22.694 1.00 95.19 184 LEU A CA 1
ATOM 1420 C C . LEU A 1 184 ? 17.425 -1.527 -21.787 1.00 95.19 184 LEU A C 1
ATOM 1422 O O . LEU A 1 184 ? 16.242 -1.221 -21.901 1.00 95.19 184 LEU A O 1
ATOM 1426 N N . PHE A 1 185 ? 18.238 -0.891 -20.934 1.00 95.06 185 PHE A N 1
ATOM 1427 C CA . PHE A 1 185 ? 17.790 0.242 -20.115 1.00 95.06 185 PHE A CA 1
ATOM 1428 C C . PHE A 1 185 ? 17.348 1.427 -20.977 1.00 95.06 185 PHE A C 1
ATOM 1430 O O . PHE A 1 185 ? 16.286 1.999 -20.742 1.00 95.06 185 PHE A O 1
ATOM 1437 N N . LEU A 1 186 ? 18.125 1.774 -22.006 1.00 92.81 186 LEU A N 1
ATOM 1438 C CA . LEU A 1 186 ? 17.756 2.848 -22.928 1.00 92.81 186 LEU A CA 1
ATOM 1439 C C . LEU A 1 186 ? 16.436 2.540 -23.654 1.00 92.81 186 LEU A C 1
ATOM 1441 O O . LEU A 1 186 ? 15.572 3.411 -23.782 1.00 92.81 186 LEU A O 1
ATOM 1445 N N . THR A 1 187 ? 16.261 1.286 -24.078 1.00 91.88 187 THR A N 1
ATOM 1446 C CA . THR A 1 187 ? 15.021 0.800 -24.697 1.00 91.88 187 THR A CA 1
ATOM 1447 C C . THR A 1 187 ? 13.852 0.899 -23.718 1.00 91.88 187 THR A C 1
ATOM 1449 O O . THR A 1 187 ? 12.805 1.425 -24.084 1.00 91.88 187 THR A O 1
ATOM 1452 N N . ALA A 1 188 ? 14.035 0.476 -22.463 1.00 90.69 188 ALA A N 1
ATOM 1453 C CA . ALA A 1 188 ? 13.014 0.553 -21.420 1.00 90.69 188 ALA A CA 1
ATOM 1454 C C . ALA A 1 188 ? 12.523 1.993 -21.201 1.00 90.69 188 ALA A C 1
ATOM 1456 O O . ALA A 1 188 ? 11.322 2.246 -21.264 1.00 90.69 188 ALA A O 1
ATOM 1457 N N . VAL A 1 189 ? 13.441 2.953 -21.024 1.00 88.56 189 VAL A N 1
ATOM 1458 C CA . VAL A 1 189 ? 13.093 4.376 -20.839 1.00 88.56 189 VAL A CA 1
ATOM 1459 C C . VAL A 1 189 ? 12.370 4.942 -22.059 1.00 88.56 189 VAL A C 1
ATOM 1461 O O . VAL A 1 189 ? 11.384 5.661 -21.918 1.00 88.56 189 VAL A O 1
ATOM 1464 N N . THR A 1 190 ? 12.821 4.590 -23.264 1.00 87.38 190 THR A N 1
ATOM 1465 C CA . THR A 1 190 ? 12.174 5.032 -24.509 1.00 87.38 190 THR A CA 1
ATOM 1466 C C . THR A 1 190 ? 10.756 4.471 -24.626 1.00 87.38 190 THR A C 1
ATOM 1468 O O . THR A 1 190 ? 9.838 5.181 -25.038 1.00 87.38 190 THR A O 1
ATOM 1471 N N . LEU A 1 191 ? 10.553 3.212 -24.222 1.00 85.00 191 LEU A N 1
ATOM 1472 C CA . LEU A 1 191 ? 9.236 2.587 -24.222 1.00 85.00 191 LEU A CA 1
ATOM 1473 C C . LEU A 1 191 ? 8.278 3.299 -23.267 1.00 85.00 191 LEU A C 1
ATOM 1475 O O . LEU A 1 191 ? 7.155 3.557 -23.689 1.00 85.00 191 LEU A O 1
ATOM 1479 N N . LEU A 1 192 ? 8.710 3.693 -22.062 1.00 81.50 192 LEU A N 1
ATOM 1480 C CA . LEU A 1 192 ? 7.864 4.429 -21.104 1.00 81.50 192 LEU A CA 1
ATOM 1481 C C . LEU A 1 192 ? 7.249 5.710 -21.700 1.00 81.50 192 LEU A C 1
ATOM 1483 O O . LEU A 1 192 ? 6.126 6.064 -21.356 1.00 81.50 192 LEU A O 1
ATOM 1487 N N . GLY A 1 193 ? 7.954 6.385 -22.615 1.00 73.88 193 GLY A N 1
ATOM 1488 C CA . GLY A 1 193 ? 7.459 7.580 -23.314 1.00 73.88 193 GLY A CA 1
ATOM 1489 C C . GLY A 1 193 ? 6.605 7.302 -24.560 1.00 73.88 193 GLY A C 1
ATOM 1490 O O . GLY A 1 193 ? 6.140 8.239 -25.209 1.00 73.88 193 GLY A O 1
ATOM 1491 N N . SER A 1 194 ? 6.409 6.036 -24.938 1.00 74.38 194 SER A N 1
ATOM 1492 C CA . SER A 1 194 ? 5.729 5.641 -26.177 1.00 74.38 194 SER A CA 1
ATOM 1493 C C . SER A 1 194 ? 4.283 5.188 -25.938 1.00 74.38 194 SER A C 1
ATOM 1495 O O . SER A 1 194 ? 3.967 4.564 -24.929 1.00 74.38 194 SER A O 1
ATOM 1497 N N . LYS A 1 195 ? 3.401 5.391 -26.929 1.00 65.75 195 LYS A N 1
ATOM 1498 C CA . LYS A 1 195 ? 2.011 4.883 -26.892 1.00 65.75 195 LYS A CA 1
ATOM 1499 C C . LYS A 1 195 ? 1.913 3.348 -26.842 1.00 65.75 195 LYS A C 1
ATOM 1501 O O . LYS A 1 195 ? 0.865 2.822 -26.501 1.00 65.75 195 LYS A O 1
ATOM 1506 N N . ILE A 1 196 ? 2.981 2.634 -27.201 1.00 58.16 196 ILE A N 1
ATOM 1507 C CA . ILE A 1 196 ? 3.063 1.162 -27.199 1.00 58.16 196 ILE A CA 1
ATOM 1508 C C . ILE A 1 196 ? 3.558 0.655 -25.829 1.00 58.16 196 ILE A C 1
ATOM 1510 O O . ILE A 1 196 ? 3.252 -0.459 -25.407 1.00 58.16 196 ILE A O 1
ATOM 1514 N N . GLY A 1 197 ? 4.283 1.493 -25.087 1.00 53.66 197 GLY A N 1
ATOM 1515 C CA . GLY A 1 197 ? 4.856 1.212 -23.772 1.00 53.66 197 GLY A CA 1
ATOM 1516 C C . GLY A 1 197 ? 3.919 1.407 -22.587 1.00 53.66 197 GLY A C 1
ATOM 1517 O O . GLY A 1 197 ? 4.403 1.535 -21.472 1.00 53.66 197 GLY A O 1
ATOM 1518 N N . LEU A 1 198 ? 2.601 1.448 -22.802 1.00 53.44 198 LEU A N 1
ATOM 1519 C CA . LEU A 1 198 ? 1.620 1.650 -21.736 1.00 53.44 198 LEU A CA 1
ATOM 1520 C C . LEU A 1 198 ? 1.649 0.468 -20.753 1.00 53.44 198 LEU A C 1
ATOM 1522 O O . LEU A 1 198 ? 0.880 -0.481 -20.890 1.00 53.44 198 LEU A O 1
ATOM 1526 N N . LYS A 1 199 ? 2.524 0.508 -19.743 1.00 60.41 199 LYS A N 1
ATOM 1527 C CA . LYS A 1 199 ? 2.069 0.125 -18.408 1.00 60.41 199 LYS A CA 1
ATOM 1528 C C . LYS A 1 199 ? 0.918 1.077 -18.104 1.00 60.41 199 LYS A C 1
ATOM 1530 O O . LYS A 1 199 ? 1.058 2.284 -18.315 1.00 60.41 199 LYS A O 1
ATOM 1535 N N . LEU A 1 200 ? -0.216 0.567 -17.637 1.00 63.31 200 LEU A N 1
ATOM 1536 C CA . LEU A 1 200 ? -1.099 1.440 -16.879 1.00 63.31 200 LEU A CA 1
ATOM 1537 C C . LEU A 1 200 ? -0.330 1.761 -15.596 1.00 63.31 200 LEU A C 1
ATOM 1539 O O . LEU A 1 200 ? -0.268 0.924 -14.700 1.00 63.31 200 LEU A O 1
ATOM 1543 N N . PHE A 1 201 ? 0.338 2.919 -15.557 1.00 77.19 201 PHE A N 1
ATOM 1544 C CA . PHE A 1 201 ? 0.841 3.465 -14.299 1.00 77.19 201 PHE A CA 1
ATOM 1545 C C . PHE A 1 201 ? -0.327 3.479 -13.324 1.00 77.19 201 PHE A C 1
ATOM 1547 O O . PHE A 1 201 ? -1.439 3.883 -13.686 1.00 77.19 201 PHE A O 1
ATOM 1554 N N . GLY A 1 202 ? -0.091 2.947 -12.136 1.00 76.38 202 GLY A N 1
ATOM 1555 C CA . GLY A 1 202 ? -1.170 2.542 -11.255 1.00 76.38 202 GLY A CA 1
ATOM 1556 C C . GLY A 1 202 ? -0.862 2.897 -9.812 1.00 76.38 202 GLY A C 1
ATOM 1557 O O . GLY A 1 202 ? 0.299 2.881 -9.406 1.00 76.38 202 GLY A O 1
ATOM 1558 N N . PRO A 1 203 ? -1.892 3.187 -9.009 1.00 77.62 203 PRO A N 1
ATOM 1559 C CA . PRO A 1 203 ? -1.699 3.564 -7.619 1.00 77.62 203 PRO A CA 1
ATOM 1560 C C . PRO A 1 203 ? -1.431 2.360 -6.698 1.00 77.62 203 PRO A C 1
ATOM 1562 O O . PRO A 1 203 ? -1.258 2.562 -5.504 1.00 77.62 203 PRO A O 1
ATOM 1565 N N . SER A 1 204 ? -1.438 1.129 -7.228 1.00 71.00 204 SER A N 1
ATOM 1566 C CA . SER A 1 204 ? -1.582 -0.115 -6.460 1.00 71.00 204 SER A CA 1
ATOM 1567 C C . SER A 1 204 ? -0.378 -1.059 -6.493 1.00 71.00 204 SER A C 1
ATOM 1569 O O . SER A 1 204 ? -0.403 -2.093 -5.835 1.00 71.0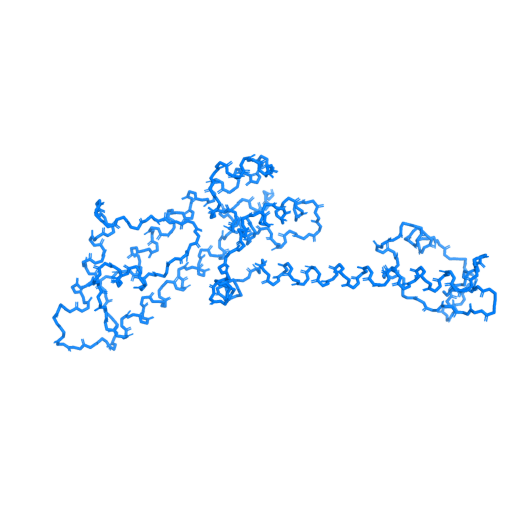0 204 SER A O 1
ATOM 1571 N N . TRP A 1 205 ? 0.687 -0.717 -7.229 1.00 82.25 205 TRP A N 1
ATOM 1572 C CA . TRP A 1 205 ? 1.960 -1.463 -7.244 1.00 82.25 205 TRP A CA 1
ATOM 1573 C C . TRP A 1 205 ? 1.859 -2.979 -7.531 1.00 82.25 205 TRP A C 1
ATOM 1575 O O . TRP A 1 205 ? 2.779 -3.729 -7.202 1.00 82.25 205 TRP A O 1
ATOM 1585 N N . GLU A 1 206 ? 0.787 -3.414 -8.201 1.00 70.75 206 GLU A N 1
ATOM 1586 C CA . GLU A 1 206 ? 0.429 -4.825 -8.445 1.00 70.75 206 GLU A CA 1
ATOM 1587 C C . GLU A 1 206 ? 1.461 -5.619 -9.258 1.00 70.75 206 GLU A C 1
ATOM 1589 O O . GLU A 1 206 ? 1.521 -6.839 -9.157 1.00 70.75 206 GLU A O 1
ATOM 1594 N N . LEU A 1 207 ? 2.274 -4.938 -10.070 1.00 76.88 207 LEU A N 1
ATOM 1595 C CA . LEU A 1 207 ? 3.283 -5.557 -10.930 1.00 76.88 207 LEU A CA 1
ATOM 1596 C C . LEU A 1 207 ? 4.657 -4.950 -10.656 1.00 76.88 207 LEU A C 1
ATOM 1598 O O . LEU A 1 207 ? 4.820 -3.720 -10.719 1.00 76.88 207 LEU A O 1
ATOM 1602 N N . SER A 1 208 ? 5.643 -5.816 -10.401 1.00 86.38 208 SER A N 1
ATOM 1603 C CA . SER A 1 208 ? 7.036 -5.399 -10.249 1.00 86.38 208 SER A CA 1
ATOM 1604 C C . SER A 1 208 ? 7.581 -4.826 -11.559 1.00 86.38 208 SER A C 1
ATOM 1606 O O . SER A 1 208 ? 7.133 -5.163 -12.662 1.00 86.38 208 SER A O 1
ATOM 1608 N N . TRP A 1 209 ? 8.577 -3.948 -11.464 1.00 88.81 209 TRP A N 1
ATOM 1609 C CA . TRP A 1 209 ? 9.209 -3.385 -12.658 1.00 88.81 209 TRP A CA 1
ATOM 1610 C C . TRP A 1 209 ? 10.083 -4.400 -13.406 1.00 88.81 209 TRP A C 1
ATOM 1612 O O . TRP A 1 209 ? 10.309 -4.235 -14.606 1.00 88.81 209 TRP A O 1
ATOM 1622 N N . VAL A 1 210 ? 10.526 -5.465 -12.731 1.00 90.69 210 VAL A N 1
ATOM 1623 C CA . VAL A 1 210 ? 11.223 -6.594 -13.366 1.00 90.69 210 VAL A CA 1
ATOM 1624 C C . VAL A 1 210 ? 10.255 -7.407 -14.228 1.00 90.69 210 VAL A C 1
ATOM 1626 O O . VAL A 1 210 ? 10.555 -7.649 -15.396 1.00 90.69 210 VAL A O 1
ATOM 1629 N N . ASP A 1 211 ? 9.080 -7.758 -13.699 1.00 88.00 211 ASP A N 1
ATOM 1630 C CA . ASP A 1 211 ? 8.064 -8.511 -14.450 1.00 88.00 211 ASP A CA 1
ATOM 1631 C C . ASP A 1 211 ? 7.568 -7.704 -15.647 1.00 88.00 211 ASP A C 1
ATOM 1633 O O . ASP A 1 211 ? 7.544 -8.203 -16.769 1.00 88.00 211 ASP A O 1
ATOM 1637 N N . TYR A 1 212 ? 7.317 -6.406 -15.444 1.00 85.25 212 TYR A N 1
ATOM 1638 C CA . TYR A 1 212 ? 6.992 -5.496 -16.537 1.00 85.25 212 TYR A CA 1
ATOM 1639 C C . TYR A 1 212 ? 8.053 -5.511 -17.650 1.00 85.25 212 TYR A C 1
ATOM 1641 O O . TYR A 1 212 ? 7.712 -5.555 -18.831 1.00 85.25 212 TYR A O 1
ATOM 1649 N N . ALA A 1 213 ? 9.343 -5.465 -17.302 1.00 89.56 213 ALA A N 1
ATOM 1650 C CA . ALA A 1 213 ? 10.413 -5.513 -18.294 1.00 89.56 213 ALA A CA 1
ATOM 1651 C C . ALA A 1 213 ? 10.405 -6.844 -19.066 1.00 89.56 213 ALA A C 1
ATOM 1653 O O . ALA A 1 213 ? 10.484 -6.842 -20.298 1.00 89.56 213 ALA A O 1
ATOM 1654 N N . ASN A 1 214 ? 10.249 -7.962 -18.357 1.00 89.75 214 ASN A N 1
ATOM 1655 C CA . ASN A 1 214 ? 10.201 -9.302 -18.939 1.00 89.75 214 ASN A CA 1
ATOM 1656 C C . ASN A 1 214 ? 9.005 -9.489 -19.884 1.00 89.75 214 ASN A C 1
ATOM 1658 O O . ASN A 1 214 ? 9.192 -9.986 -20.995 1.00 89.75 214 ASN A O 1
ATOM 1662 N N . ASP A 1 215 ? 7.819 -9.002 -19.513 1.00 85.75 215 ASP A N 1
ATOM 1663 C CA . ASP A 1 215 ? 6.609 -9.033 -20.351 1.00 85.75 215 ASP A CA 1
ATOM 1664 C C . ASP A 1 215 ? 6.773 -8.244 -21.658 1.00 85.75 215 ASP A C 1
ATOM 1666 O O . ASP A 1 215 ? 6.107 -8.509 -22.660 1.00 85.75 215 ASP A O 1
ATOM 1670 N N . ARG A 1 216 ? 7.690 -7.269 -21.678 1.00 85.50 216 ARG A N 1
ATOM 1671 C CA . ARG A 1 216 ? 8.066 -6.502 -22.876 1.00 85.50 216 ARG A CA 1
ATOM 1672 C C . ARG A 1 216 ? 9.284 -7.070 -23.607 1.00 85.50 216 ARG A C 1
ATOM 1674 O O . ARG A 1 216 ? 9.786 -6.433 -24.531 1.00 85.50 216 ARG A O 1
ATOM 1681 N N . GLY A 1 217 ? 9.759 -8.251 -23.214 1.00 90.00 217 GLY A N 1
ATOM 1682 C CA . GLY A 1 217 ? 10.913 -8.921 -23.813 1.00 90.00 217 GLY A CA 1
ATOM 1683 C C . GLY A 1 217 ? 12.264 -8.294 -23.454 1.00 90.00 217 GLY A C 1
ATOM 1684 O O . GLY A 1 217 ? 13.261 -8.545 -24.134 1.00 90.00 217 GLY A O 1
ATOM 1685 N N . LEU A 1 218 ? 12.327 -7.465 -22.408 1.00 92.00 218 LEU A N 1
ATOM 1686 C CA . LEU A 1 218 ? 13.547 -6.796 -21.958 1.00 92.00 218 LEU A CA 1
ATOM 1687 C C . LEU A 1 218 ? 14.260 -7.639 -20.893 1.00 92.00 218 LEU A C 1
ATOM 1689 O O . LEU A 1 218 ? 14.208 -7.348 -19.701 1.00 92.00 218 LEU A O 1
ATOM 1693 N N . PHE A 1 219 ? 14.967 -8.679 -21.335 1.00 94.81 219 PHE A N 1
ATOM 1694 C CA . PHE A 1 219 ? 15.639 -9.623 -20.436 1.00 94.81 219 PHE A CA 1
ATOM 1695 C C . PHE A 1 219 ? 17.008 -9.120 -19.964 1.00 94.81 219 PHE A C 1
ATOM 1697 O O . PHE A 1 219 ? 18.051 -9.305 -20.620 1.00 94.81 219 PHE A O 1
ATOM 1704 N N . PHE A 1 220 ? 17.019 -8.491 -18.792 1.00 95.62 220 PHE A N 1
ATOM 1705 C CA . PHE A 1 220 ? 18.235 -8.043 -18.121 1.00 95.62 220 PHE A CA 1
ATOM 1706 C C . PHE A 1 220 ? 19.074 -9.226 -17.611 1.00 95.62 220 PHE A C 1
ATOM 1708 O O . PHE A 1 220 ? 18.634 -10.366 -17.534 1.00 95.62 220 PHE A O 1
ATOM 1715 N N . CYS A 1 221 ? 20.353 -8.983 -17.313 1.00 96.62 221 CYS A N 1
ATOM 1716 C CA . CYS A 1 221 ? 21.144 -9.986 -16.597 1.00 96.62 221 CYS A CA 1
ATOM 1717 C C . CYS A 1 221 ? 20.778 -9.982 -15.098 1.00 96.62 221 CYS A C 1
ATOM 1719 O O . CYS A 1 221 ? 20.375 -8.927 -14.601 1.00 96.62 221 CYS A O 1
ATOM 1721 N N . PRO A 1 222 ? 21.030 -11.072 -14.343 1.00 96.25 222 PRO A N 1
ATOM 1722 C CA . PRO A 1 222 ? 20.618 -11.168 -12.937 1.00 96.25 222 PRO A CA 1
ATOM 1723 C C . PRO A 1 222 ? 21.118 -10.025 -12.036 1.00 96.25 222 PRO A C 1
ATOM 1725 O O . PRO A 1 222 ? 20.434 -9.608 -11.107 1.00 96.25 222 PRO A O 1
ATOM 1728 N N . ALA A 1 223 ? 22.312 -9.482 -12.305 1.00 97.00 223 ALA A N 1
ATOM 1729 C CA . ALA A 1 223 ? 22.846 -8.343 -11.556 1.00 97.00 223 ALA A CA 1
ATOM 1730 C C . ALA A 1 223 ? 22.064 -7.041 -11.813 1.00 97.00 223 ALA A C 1
ATOM 1732 O O . ALA A 1 223 ? 21.893 -6.232 -10.902 1.00 97.00 223 ALA A O 1
ATOM 1733 N N . CYS A 1 224 ? 21.585 -6.833 -13.042 1.00 97.25 224 CYS A N 1
ATOM 1734 C CA . CYS A 1 224 ? 20.771 -5.672 -13.396 1.00 97.25 224 CYS A CA 1
ATOM 1735 C C . CYS A 1 224 ? 19.317 -5.836 -12.938 1.00 97.25 224 CYS A C 1
ATOM 1737 O O . CYS A 1 224 ? 18.744 -4.856 -12.484 1.00 97.25 224 CYS A O 1
ATOM 1739 N N . GLU A 1 225 ? 18.750 -7.045 -12.971 1.00 96.50 225 GLU A N 1
ATOM 1740 C CA . GLU A 1 225 ? 17.420 -7.321 -12.396 1.00 96.50 225 GLU A CA 1
ATOM 1741 C C . GLU A 1 225 ? 17.387 -7.019 -10.895 1.00 96.50 225 GLU A C 1
ATOM 1743 O O . GLU A 1 225 ? 16.521 -6.282 -10.430 1.00 96.50 225 GLU A O 1
ATOM 1748 N N . LYS A 1 226 ? 18.394 -7.484 -10.139 1.00 97.00 226 LYS A N 1
ATOM 1749 C CA . LYS A 1 226 ? 18.536 -7.151 -8.711 1.00 97.00 226 LYS A CA 1
ATOM 1750 C C . LYS A 1 226 ? 18.637 -5.647 -8.467 1.00 97.00 226 LYS A C 1
ATOM 1752 O O . LYS A 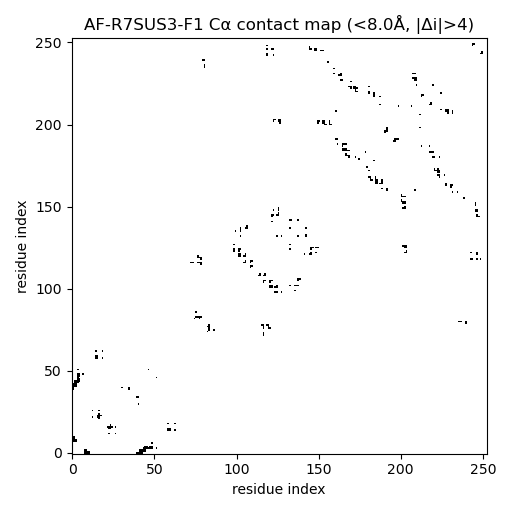1 226 ? 18.098 -5.141 -7.488 1.00 97.00 226 LYS A O 1
ATOM 1757 N N . MET A 1 227 ? 19.333 -4.926 -9.344 1.00 97.25 227 MET A N 1
ATOM 1758 C CA . MET A 1 227 ? 19.440 -3.471 -9.252 1.00 97.25 227 MET A CA 1
ATOM 1759 C C . MET A 1 227 ? 18.107 -2.774 -9.562 1.00 97.25 227 MET A C 1
ATOM 1761 O O . MET A 1 227 ? 17.780 -1.810 -8.878 1.00 97.25 227 MET A O 1
ATOM 1765 N N . ILE A 1 228 ? 17.335 -3.256 -10.542 1.00 96.25 228 ILE A N 1
ATOM 1766 C CA . ILE A 1 228 ? 15.983 -2.755 -10.843 1.00 96.25 228 ILE A CA 1
ATOM 1767 C C . ILE A 1 228 ? 15.076 -2.948 -9.625 1.00 96.25 228 ILE A C 1
ATOM 1769 O O . ILE A 1 228 ? 14.515 -1.969 -9.141 1.00 96.25 228 ILE A O 1
ATOM 1773 N N . ALA A 1 229 ? 15.016 -4.166 -9.077 1.00 94.62 229 ALA A N 1
ATOM 1774 C CA . ALA A 1 229 ? 14.218 -4.474 -7.889 1.00 94.62 229 ALA A CA 1
ATOM 1775 C C . ALA A 1 229 ? 14.618 -3.611 -6.680 1.00 94.62 229 ALA A C 1
ATOM 1777 O O . ALA A 1 229 ? 13.764 -3.115 -5.952 1.00 94.62 229 ALA A O 1
ATOM 1778 N N . ARG A 1 230 ? 15.921 -3.361 -6.490 1.00 95.88 230 ARG A N 1
ATOM 1779 C CA . ARG A 1 230 ? 16.409 -2.462 -5.437 1.00 95.88 230 ARG A CA 1
ATOM 1780 C C . ARG A 1 230 ? 15.956 -1.013 -5.646 1.00 95.88 230 ARG A C 1
ATOM 1782 O O . ARG A 1 230 ? 15.506 -0.387 -4.693 1.00 95.88 230 ARG A O 1
ATOM 1789 N N . ARG A 1 231 ? 16.084 -0.471 -6.864 1.00 96.19 231 ARG A N 1
ATOM 1790 C CA . ARG A 1 231 ? 15.629 0.899 -7.177 1.00 96.19 231 ARG A CA 1
ATOM 1791 C C . ARG A 1 231 ? 14.123 1.039 -6.966 1.00 96.19 231 ARG A C 1
ATOM 1793 O O . ARG A 1 231 ? 13.670 2.064 -6.469 1.00 96.19 231 ARG A O 1
ATOM 1800 N N . GLU A 1 232 ? 13.363 0.014 -7.343 1.00 93.81 232 GLU A N 1
ATOM 1801 C CA . GLU A 1 232 ? 11.922 -0.065 -7.112 1.00 93.81 232 GLU A CA 1
ATOM 1802 C C . GLU A 1 232 ? 11.585 -0.029 -5.618 1.00 93.81 232 GLU A C 1
ATOM 1804 O O . GLU A 1 232 ? 10.800 0.818 -5.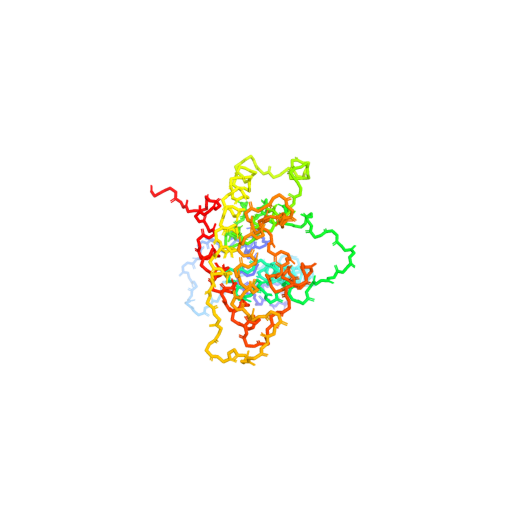195 1.00 93.81 232 GLU A O 1
ATOM 1809 N N . ASP A 1 233 ? 12.215 -0.890 -4.819 1.00 93.81 233 ASP A N 1
ATOM 1810 C CA . ASP A 1 233 ? 12.033 -0.947 -3.366 1.00 93.81 233 ASP A CA 1
ATOM 1811 C C . ASP A 1 233 ? 12.358 0.395 -2.687 1.00 93.81 233 ASP A C 1
ATOM 1813 O O . ASP A 1 233 ? 11.568 0.903 -1.890 1.00 93.81 233 ASP A O 1
ATOM 1817 N N . GLU A 1 234 ? 13.479 1.024 -3.060 1.00 95.38 234 GLU A N 1
ATOM 1818 C CA . GLU A 1 234 ? 13.874 2.349 -2.566 1.00 95.38 234 GLU A CA 1
ATOM 1819 C C . GLU A 1 234 ? 12.810 3.414 -2.898 1.00 95.38 234 GLU A C 1
ATOM 1821 O O . GLU A 1 234 ? 12.404 4.176 -2.016 1.00 95.38 234 GLU A O 1
ATOM 1826 N N . LYS A 1 235 ? 12.287 3.431 -4.133 1.00 95.12 235 LYS A N 1
ATOM 1827 C CA . LYS A 1 235 ? 11.244 4.385 -4.549 1.00 95.12 235 LYS A CA 1
ATOM 1828 C C . LYS A 1 235 ? 9.918 4.161 -3.831 1.00 95.12 235 LYS A C 1
ATOM 1830 O O . LYS A 1 235 ? 9.308 5.124 -3.367 1.00 95.12 235 LYS A O 1
ATOM 1835 N N . ARG A 1 236 ? 9.474 2.912 -3.692 1.00 94.00 236 ARG A N 1
ATOM 1836 C CA . ARG A 1 236 ? 8.231 2.592 -2.977 1.00 94.00 236 ARG A CA 1
ATOM 1837 C C . ARG A 1 236 ? 8.326 2.965 -1.494 1.00 94.00 236 ARG A C 1
ATOM 1839 O O . ARG A 1 236 ? 7.388 3.558 -0.968 1.00 94.00 236 ARG A O 1
ATOM 1846 N N . LYS A 1 237 ? 9.480 2.754 -0.844 1.00 94.81 237 LYS A N 1
ATOM 1847 C CA . LYS A 1 237 ? 9.747 3.226 0.533 1.00 94.81 237 LYS A CA 1
ATOM 1848 C C . LYS A 1 237 ? 9.672 4.745 0.665 1.00 94.81 237 LYS A C 1
ATOM 1850 O O . LYS A 1 237 ? 9.114 5.247 1.640 1.00 94.81 237 LYS A O 1
ATOM 1855 N N . GLU A 1 238 ? 10.238 5.486 -0.288 1.00 95.25 238 GLU A N 1
ATOM 1856 C CA . GLU A 1 238 ? 10.151 6.953 -0.322 1.00 95.25 238 GLU A CA 1
ATOM 1857 C C . GLU A 1 238 ? 8.698 7.434 -0.443 1.00 95.25 238 GLU A C 1
ATOM 1859 O O . GLU A 1 238 ? 8.287 8.333 0.293 1.00 95.25 238 GLU A O 1
ATOM 1864 N N . ILE A 1 239 ? 7.913 6.820 -1.335 1.00 95.25 239 ILE A N 1
ATOM 1865 C CA . ILE A 1 239 ? 6.495 7.149 -1.529 1.00 95.25 239 ILE A CA 1
ATOM 1866 C C . ILE A 1 239 ? 5.684 6.793 -0.276 1.00 95.25 239 ILE A C 1
ATOM 1868 O O . ILE A 1 239 ? 4.911 7.621 0.200 1.00 95.25 239 ILE A O 1
ATOM 1872 N N . TRP A 1 240 ? 5.903 5.613 0.312 1.00 95.00 240 TRP A N 1
ATOM 1873 C CA . TRP A 1 240 ? 5.176 5.152 1.500 1.00 95.00 240 TRP A CA 1
ATOM 1874 C C . TRP A 1 240 ? 5.361 6.079 2.705 1.00 95.00 240 TRP A C 1
ATOM 1876 O O . TRP A 1 240 ? 4.407 6.381 3.414 1.00 95.00 240 TRP A O 1
ATOM 1886 N N . LYS A 1 241 ? 6.572 6.609 2.920 1.00 94.69 241 LYS A N 1
ATOM 1887 C CA . LYS A 1 241 ? 6.828 7.599 3.984 1.00 94.69 241 LYS A CA 1
ATOM 1888 C C . LYS A 1 241 ? 6.002 8.876 3.822 1.00 94.69 241 LYS A C 1
ATOM 1890 O O . LYS A 1 241 ? 5.677 9.516 4.814 1.00 94.69 241 LYS A O 1
ATOM 1895 N N . ARG A 1 242 ? 5.684 9.249 2.581 1.00 94.88 242 ARG A N 1
ATOM 1896 C CA . ARG A 1 242 ? 4.893 10.438 2.233 1.00 94.88 242 ARG A CA 1
ATOM 1897 C C . ARG A 1 242 ? 3.396 10.143 2.138 1.00 94.88 242 ARG A C 1
ATOM 1899 O O . ARG A 1 242 ? 2.621 11.062 1.893 1.00 94.88 242 ARG A O 1
ATOM 1906 N N . LEU A 1 243 ? 2.987 8.889 2.326 1.00 94.19 243 LEU A N 1
ATOM 1907 C CA . LEU A 1 243 ? 1.617 8.434 2.119 1.00 94.19 243 LEU A CA 1
ATOM 1908 C C . LEU A 1 243 ? 0.574 9.213 2.944 1.00 94.19 243 LEU A C 1
ATOM 1910 O O . LEU A 1 243 ? -0.436 9.593 2.354 1.00 94.19 243 LEU A O 1
ATOM 1914 N N . PRO A 1 244 ? 0.799 9.542 4.237 1.00 94.31 244 PRO A N 1
ATOM 1915 C CA . PRO A 1 244 ? -0.141 10.377 4.990 1.00 94.31 244 PRO A CA 1
ATOM 1916 C C . PRO A 1 244 ? -0.376 11.752 4.351 1.00 94.31 244 PRO A C 1
ATOM 1918 O O . PRO A 1 244 ? -1.518 12.183 4.234 1.00 94.31 244 PRO A O 1
ATOM 1921 N N . SER A 1 245 ? 0.688 12.402 3.873 1.00 94.62 245 SER A N 1
ATOM 1922 C CA . SER A 1 245 ? 0.615 13.699 3.189 1.00 94.62 245 SER A CA 1
ATOM 1923 C C . SER A 1 245 ? -0.092 13.586 1.832 1.00 94.62 245 SER A C 1
ATOM 1925 O O . SER A 1 245 ? -1.000 14.356 1.530 1.00 94.62 245 SER A O 1
ATOM 1927 N N . ILE A 1 246 ? 0.252 12.560 1.040 1.00 94.81 246 ILE A N 1
ATOM 1928 C CA . ILE A 1 246 ? -0.374 12.267 -0.265 1.00 94.81 246 ILE A CA 1
ATOM 1929 C C . ILE A 1 246 ? -1.890 12.061 -0.128 1.00 94.81 246 ILE A C 1
ATOM 1931 O O . ILE A 1 246 ? -2.652 12.457 -1.008 1.00 94.81 246 ILE A O 1
ATOM 1935 N N . LEU A 1 247 ? -2.324 11.444 0.972 1.00 94.25 247 LEU A N 1
ATOM 1936 C CA . LEU A 1 247 ? -3.727 11.153 1.260 1.00 94.25 247 LEU A CA 1
ATOM 1937 C C . LEU A 1 247 ? -4.424 12.242 2.087 1.00 94.25 247 LEU A C 1
ATOM 1939 O O . LEU A 1 247 ? -5.574 12.044 2.465 1.00 94.25 247 LEU A O 1
ATOM 1943 N N . GLY A 1 248 ? -3.770 13.366 2.397 1.00 92.38 248 GLY A N 1
ATOM 1944 C CA . GLY A 1 248 ? -4.380 14.443 3.187 1.00 92.38 248 GLY A CA 1
ATOM 1945 C C . GLY A 1 248 ? -4.821 13.997 4.589 1.00 92.38 248 GLY A C 1
ATOM 1946 O O . GLY A 1 248 ? -5.942 14.292 5.012 1.00 92.38 248 GLY A O 1
ATOM 1947 N N . LEU A 1 249 ? -3.972 13.220 5.270 1.00 89.62 249 LEU A N 1
ATOM 1948 C CA . LEU A 1 249 ? -4.160 12.742 6.649 1.00 89.62 249 LEU A CA 1
ATOM 1949 C C . LEU A 1 249 ? -3.329 13.519 7.680 1.00 89.62 249 LEU A C 1
ATOM 1951 O O . LEU A 1 249 ? -3.472 13.293 8.881 1.00 89.62 249 LEU A O 1
ATOM 1955 N N . GLU A 1 250 ? -2.435 14.398 7.236 1.00 82.62 250 GLU A N 1
ATOM 1956 C CA . GLU A 1 250 ? -1.729 15.316 8.128 1.00 82.62 250 GLU A CA 1
ATOM 1957 C C . GLU A 1 250 ? -2.730 16.370 8.619 1.00 82.62 250 GLU A C 1
ATOM 1959 O O . GLU A 1 250 ? -3.507 16.900 7.827 1.00 82.62 250 GLU A O 1
ATOM 1964 N N . ALA A 1 251 ? -2.766 16.621 9.930 1.00 57.59 251 ALA A N 1
ATOM 1965 C CA . ALA A 1 251 ? -3.626 17.661 10.477 1.00 57.59 251 ALA A CA 1
ATOM 1966 C C . ALA A 1 251 ? -3.195 19.014 9.900 1.00 57.59 251 ALA A C 1
ATOM 1968 O O . ALA A 1 251 ? -2.004 19.336 9.934 1.00 57.59 251 ALA A O 1
ATOM 1969 N N . ASP A 1 252 ? -4.155 19.797 9.405 1.00 44.09 252 ASP A N 1
ATOM 1970 C CA . ASP A 1 252 ? -3.951 21.232 9.235 1.00 44.09 252 ASP A CA 1
ATOM 1971 C C . ASP A 1 252 ? -3.502 21.767 10.604 1.00 44.09 252 ASP A C 1
ATOM 1973 O O . ASP A 1 252 ? -4.216 21.607 11.597 1.00 44.09 252 ASP A O 1
ATOM 1977 N N . GLY A 1 253 ? -2.260 22.252 10.670 1.00 36.06 253 GLY A N 1
ATOM 1978 C CA . GLY A 1 253 ? -1.624 22.703 11.911 1.00 36.06 253 GLY A CA 1
ATOM 1979 C C . GLY A 1 253 ? -2.379 23.813 12.629 1.00 36.06 253 GLY A C 1
ATOM 1980 O O . GLY A 1 253 ? -3.099 24.589 11.959 1.00 36.06 253 GLY A O 1
#

Nearest PDB structures (foldseek):
  5d91-assembly1_A  TM=1.568E-01  e=6.306E+00  Archaeoglobus fulgidus DSM 4304